Protein AF-A0A2V5NF78-F1 (afdb_monomer_lite)

Foldseek 3Di:
DDDDDDDDDDDDDDDDDPDPDDDDDPVVVVVVVVVVVVVVVVVVVVVVVVVPPDCPPVVVVVVVVVVPLLVLLVVLLVLLVVLLVQCLVQQVQCVVQVVVVHHRDDSVCSVVVSVVLSVLSVVLSVCVVVVNPVSLVSLLVSLVVLLVLLVVQVVVCVVVVHHDRSPVSSVVSNVSSVVSNVSSCVVPPPVPPPPPDD

pLDDT: mean 75.55, std 22.15, range [32.59, 98.12]

Sequence (198 aa):
MPSTSAPRATNAVLIARTGIGPRPSPKHERERAQHDSRALRALRRGGDRNAAHDHSSPRKEFSRRDRRHHSPLLVGIAFQCLHFTEEYVTRFYVRAPEFLGLVAWPSEFFVIFNLVWIALWLLAAVGVKRGMRTAFFPLWFFAIGMVGNALWHPLLSLATGGYFPGLFTSPFAGIIGVMLLSRLWKLTDPALEPNTAR

Radius of gyration: 38.62 Å; chains: 1; bounding box: 88×64×99 Å

Structure (mmCIF, N/CA/C/O backbone):
data_AF-A0A2V5NF78-F1
#
_entry.id   AF-A0A2V5NF78-F1
#
loop_
_atom_site.group_PDB
_atom_site.id
_atom_site.type_symbol
_atom_site.label_atom_id
_atom_site.label_alt_id
_atom_site.label_comp_id
_atom_site.label_asym_id
_atom_site.label_entity_id
_atom_site.label_seq_id
_atom_site.pdbx_PDB_ins_code
_atom_site.Cartn_x
_atom_site.Cartn_y
_atom_site.Cartn_z
_atom_site.occupancy
_atom_site.B_iso_or_equiv
_atom_site.auth_seq_id
_atom_site.auth_comp_id
_atom_site.auth_asym_id
_atom_site.auth_atom_id
_atom_site.pdbx_PDB_model_num
ATOM 1 N N . MET A 1 1 ? -38.955 -37.965 80.095 1.00 33.53 1 MET A N 1
ATOM 2 C CA . MET A 1 1 ? -38.496 -37.173 81.256 1.00 33.53 1 MET A CA 1
ATOM 3 C C . MET A 1 1 ? -38.445 -35.708 80.837 1.00 33.53 1 MET A C 1
ATOM 5 O O . MET A 1 1 ? -38.133 -35.463 79.678 1.00 33.53 1 MET A O 1
ATOM 9 N N . PRO A 1 2 ? -38.880 -34.786 81.702 1.00 41.78 2 PRO A N 1
ATOM 10 C CA . PRO A 1 2 ? -39.603 -33.575 81.323 1.00 41.78 2 PRO A CA 1
ATOM 11 C C . PRO A 1 2 ? -38.772 -32.291 81.477 1.00 41.78 2 PRO A C 1
ATOM 13 O O . PRO A 1 2 ? -37.644 -32.325 81.953 1.00 41.78 2 PRO A O 1
ATOM 16 N N . SER A 1 3 ? -39.460 -31.171 81.227 1.00 35.06 3 SER A N 1
ATOM 17 C CA . SER A 1 3 ? -39.400 -29.945 82.041 1.00 35.06 3 SER A CA 1
ATOM 18 C C . SER A 1 3 ? -38.472 -28.837 81.517 1.00 35.06 3 SER A C 1
ATOM 20 O O . SER A 1 3 ? -37.258 -28.963 81.549 1.00 35.06 3 SER A O 1
ATOM 22 N N . THR A 1 4 ? -39.051 -27.777 80.927 1.00 39.38 4 THR A N 1
ATOM 23 C CA . THR A 1 4 ? -39.313 -26.440 81.546 1.00 39.38 4 THR A CA 1
ATOM 24 C C . THR A 1 4 ? -38.138 -25.477 81.337 1.00 39.38 4 THR A C 1
ATOM 26 O O . THR A 1 4 ? -36.999 -25.890 81.440 1.00 39.38 4 THR A O 1
ATOM 29 N N . SER A 1 5 ? -38.281 -24.183 81.059 1.00 41.19 5 SER A N 1
ATOM 30 C CA . SER A 1 5 ? -39.398 -23.244 81.211 1.00 41.19 5 SER A CA 1
ATOM 31 C C . SER A 1 5 ? -38.997 -21.910 80.568 1.00 41.19 5 SER A C 1
ATOM 33 O O . SER A 1 5 ? -37.840 -21.509 80.650 1.00 41.19 5 SER A O 1
ATOM 35 N N . ALA A 1 6 ? -39.979 -21.202 80.007 1.00 42.56 6 ALA A N 1
ATOM 36 C CA . ALA A 1 6 ? -39.915 -19.768 79.719 1.00 42.56 6 ALA A CA 1
ATOM 37 C C . ALA A 1 6 ? -39.818 -18.922 81.012 1.00 42.56 6 ALA A C 1
ATOM 39 O O . ALA A 1 6 ? -40.046 -19.438 82.109 1.00 42.56 6 ALA A O 1
ATOM 40 N N . PRO A 1 7 ? -39.574 -17.606 80.889 1.00 49.16 7 PRO A N 1
ATOM 41 C CA . PRO A 1 7 ? -40.663 -16.650 81.156 1.00 49.16 7 PRO A CA 1
ATOM 42 C C . PRO A 1 7 ? -40.697 -15.498 80.118 1.00 49.16 7 PRO A C 1
ATOM 44 O O . PRO A 1 7 ? -39.662 -15.106 79.599 1.00 49.16 7 PRO A O 1
ATOM 47 N N . ARG A 1 8 ? -41.847 -15.049 79.589 1.00 35.88 8 ARG A N 1
ATOM 48 C CA . ARG A 1 8 ? -42.995 -14.297 80.160 1.00 35.88 8 ARG A CA 1
ATOM 49 C C . ARG A 1 8 ? -42.755 -12.775 80.276 1.00 35.88 8 ARG A C 1
ATOM 51 O O . ARG A 1 8 ? -41.936 -12.357 81.080 1.00 35.88 8 ARG A O 1
ATOM 58 N N . ALA A 1 9 ? -43.581 -12.012 79.542 1.00 34.94 9 ALA A N 1
ATOM 59 C CA . ALA A 1 9 ? -44.298 -10.767 79.907 1.00 34.94 9 ALA A CA 1
ATOM 60 C C . ALA A 1 9 ? -44.205 -9.679 78.807 1.00 34.94 9 ALA A C 1
ATOM 62 O O . ALA A 1 9 ? -43.118 -9.218 78.491 1.00 34.94 9 ALA A O 1
ATOM 63 N N . THR A 1 10 ? -45.257 -9.421 78.018 1.00 34.12 10 THR A N 1
ATOM 64 C CA . THR A 1 10 ? -46.440 -8.551 78.263 1.00 34.12 10 THR A CA 1
ATOM 65 C C . THR A 1 10 ? -46.133 -7.050 78.173 1.00 34.12 10 THR A C 1
ATOM 67 O O . THR A 1 10 ? -45.400 -6.539 79.006 1.00 34.12 10 THR A O 1
ATOM 70 N N . ASN A 1 11 ? -46.737 -6.368 77.185 1.00 33.81 11 ASN A N 1
ATOM 71 C CA . ASN A 1 11 ? -47.385 -5.036 77.250 1.00 33.81 11 ASN A CA 1
ATOM 72 C C . ASN A 1 11 ? -47.808 -4.651 75.812 1.00 33.81 11 ASN A C 1
ATOM 74 O O . ASN A 1 11 ? -46.968 -4.488 74.939 1.00 33.81 11 ASN A O 1
ATOM 78 N N . ALA A 1 12 ? -49.083 -4.737 75.422 1.00 32.59 12 ALA A N 1
ATOM 79 C CA . ALA A 1 12 ? -50.159 -3.790 75.730 1.00 32.59 12 ALA A CA 1
ATOM 80 C C . ALA A 1 12 ? -49.839 -2.350 75.283 1.00 32.59 12 ALA A C 1
ATOM 82 O O . ALA A 1 12 ? -49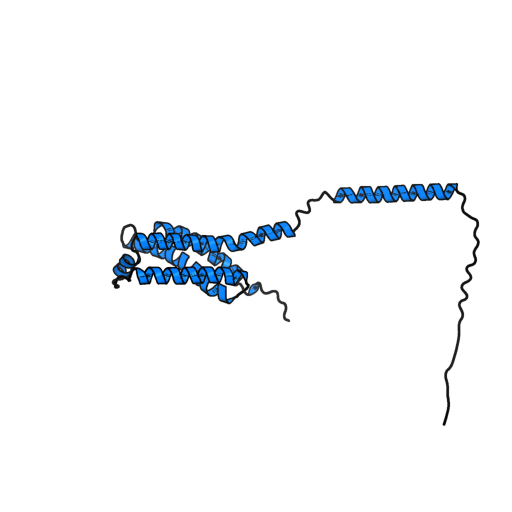.372 -1.550 76.082 1.00 32.59 12 ALA A O 1
ATOM 83 N N . VAL A 1 13 ? -50.166 -2.001 74.030 1.00 39.44 13 VAL A N 1
ATOM 84 C CA . VAL A 1 13 ? -50.565 -0.627 73.679 1.00 39.44 13 VAL A CA 1
ATOM 85 C C . VAL A 1 13 ? -51.810 -0.685 72.799 1.00 39.44 13 VAL A C 1
ATOM 87 O O . VAL A 1 13 ? -51.788 -0.977 71.606 1.00 39.44 13 VAL A O 1
ATOM 90 N N . LEU A 1 14 ? -52.909 -0.428 73.492 1.00 33.78 14 LEU A N 1
ATOM 91 C CA . LEU A 1 14 ? -54.257 -0.137 73.051 1.00 33.78 14 LEU A CA 1
ATOM 92 C C . LEU A 1 14 ? -54.247 1.159 72.215 1.00 33.78 14 LEU A C 1
ATOM 94 O O . LEU A 1 14 ? -54.029 2.236 72.766 1.00 33.78 14 LEU A O 1
ATOM 98 N N . ILE A 1 15 ? -54.477 1.086 70.900 1.00 39.53 15 ILE A N 1
ATOM 99 C CA . ILE A 1 15 ? -54.694 2.289 70.078 1.00 39.53 15 ILE A CA 1
ATOM 100 C C . ILE A 1 15 ? -56.197 2.527 69.949 1.00 39.53 15 ILE A C 1
ATOM 102 O O . ILE A 1 15 ? -56.890 1.934 69.124 1.00 39.53 15 ILE A O 1
ATOM 106 N N . ALA A 1 16 ? -56.677 3.435 70.793 1.00 37.97 16 ALA A N 1
ATOM 107 C CA . ALA A 1 16 ? -57.942 4.126 70.635 1.00 37.97 16 ALA A CA 1
ATOM 108 C C . ALA A 1 16 ? -57.919 4.967 69.348 1.00 37.97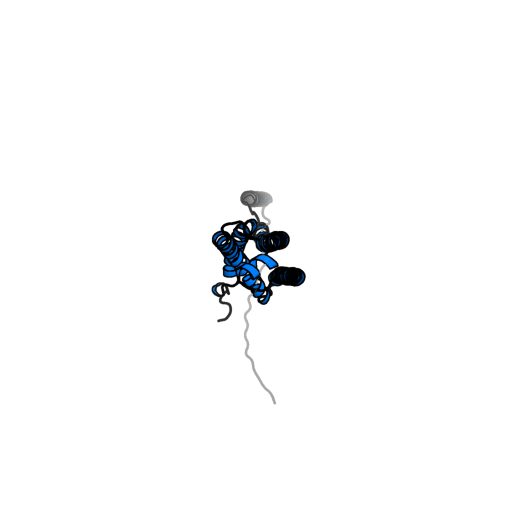 16 ALA A C 1
ATOM 110 O O . ALA A 1 16 ? -57.056 5.831 69.181 1.00 37.97 16 ALA A O 1
ATOM 111 N N . ARG A 1 17 ? -58.874 4.749 68.435 1.00 39.59 17 ARG A N 1
ATOM 112 C CA . ARG A 1 17 ? -59.116 5.682 67.324 1.00 39.59 17 ARG A CA 1
ATOM 113 C C . ARG A 1 17 ? -60.537 5.585 66.765 1.00 39.59 17 ARG A C 1
ATOM 115 O O . ARG A 1 17 ? -60.749 5.292 65.598 1.00 39.59 17 ARG A O 1
ATOM 122 N N . THR A 1 18 ? -61.524 5.906 67.592 1.00 38.97 18 THR A N 1
ATOM 123 C CA . THR A 1 18 ? -62.858 6.320 67.125 1.00 38.97 18 THR A CA 1
ATOM 124 C C . THR A 1 18 ? -63.056 7.790 67.475 1.00 38.97 18 THR A C 1
ATOM 126 O O . THR A 1 18 ? -63.770 8.143 68.407 1.00 38.97 18 THR A O 1
ATOM 129 N N . GLY A 1 19 ? -62.339 8.654 66.754 1.00 38.28 19 GLY A N 1
ATOM 130 C CA . GLY A 1 19 ? -62.513 10.102 66.798 1.00 38.28 19 GLY A CA 1
ATOM 131 C C . GLY A 1 19 ? -63.457 10.539 65.685 1.00 38.28 19 GLY A C 1
ATOM 132 O O . GLY A 1 19 ? -63.013 10.817 64.573 1.00 38.28 19 GLY A O 1
ATOM 133 N N . ILE A 1 20 ? -64.755 10.584 65.983 1.00 45.16 20 ILE A N 1
ATOM 134 C CA . ILE A 1 20 ? -65.745 11.303 65.177 1.00 45.16 20 ILE A CA 1
ATOM 135 C C . ILE A 1 20 ? -65.531 12.792 65.474 1.00 45.16 20 ILE A C 1
ATOM 137 O O . ILE A 1 20 ? -66.041 13.325 66.455 1.00 45.16 20 ILE A O 1
ATOM 141 N N . GLY A 1 21 ? -64.693 13.441 64.667 1.00 51.28 21 GLY A N 1
ATOM 142 C CA . GLY A 1 21 ? -64.556 14.896 64.646 1.00 51.28 21 GLY A CA 1
ATOM 143 C C . GLY A 1 21 ? -65.613 15.532 63.732 1.00 51.28 21 GLY A C 1
ATOM 144 O O . GLY A 1 21 ? -66.038 14.895 62.763 1.00 51.28 21 GLY A O 1
ATOM 145 N N . PRO A 1 22 ? -66.058 16.769 64.009 1.00 53.47 22 PRO A N 1
ATOM 146 C CA . PRO A 1 22 ? -67.067 17.449 63.201 1.00 53.47 22 PRO A CA 1
ATOM 147 C C . PRO A 1 22 ? -66.591 17.637 61.753 1.00 53.47 22 PRO A C 1
ATOM 149 O O . PRO A 1 22 ? -65.447 18.026 61.507 1.00 53.47 22 PRO A O 1
ATOM 152 N N . ARG A 1 23 ? -67.479 17.355 60.786 1.00 53.31 23 ARG A N 1
ATOM 153 C CA . ARG A 1 23 ? -67.211 17.544 59.351 1.00 53.31 23 ARG A CA 1
ATOM 154 C C . ARG A 1 23 ? -66.823 19.007 59.077 1.00 53.31 23 ARG A C 1
ATOM 156 O O . ARG A 1 23 ? -67.574 19.900 59.474 1.00 53.31 23 ARG A O 1
ATOM 163 N N . PRO A 1 24 ? -65.698 19.272 58.391 1.00 54.75 24 PRO A N 1
ATOM 164 C CA . PRO A 1 24 ? -65.322 20.627 58.017 1.00 54.75 24 PRO A CA 1
ATOM 165 C C . PRO A 1 24 ? -66.356 21.235 57.058 1.00 54.75 24 PRO A C 1
ATOM 167 O O . PRO A 1 24 ? -66.910 20.558 56.195 1.00 54.75 24 PRO A O 1
ATOM 170 N N . SER A 1 25 ? -66.628 22.528 57.237 1.00 60.19 25 SER A N 1
ATOM 171 C CA . SER A 1 25 ? -67.595 23.287 56.439 1.00 60.19 25 SER A CA 1
ATOM 172 C C . SER A 1 25 ? -67.228 23.290 54.939 1.00 60.19 25 SER A C 1
ATOM 174 O O . SER A 1 25 ? -66.052 23.496 54.617 1.00 60.19 25 SER A O 1
ATOM 176 N N . PRO A 1 26 ? -68.208 23.173 54.013 1.00 58.78 26 PRO A N 1
ATOM 177 C CA . PRO A 1 26 ? -67.983 23.092 52.560 1.00 58.78 26 PRO A CA 1
ATOM 178 C C . PRO A 1 26 ? -67.169 24.249 51.959 1.00 58.78 26 PRO A C 1
ATOM 180 O O . PRO A 1 26 ? -66.632 24.134 50.857 1.00 58.78 26 PRO A O 1
ATOM 183 N N . LYS A 1 27 ? -67.082 25.389 52.660 1.00 59.28 27 LYS A N 1
ATOM 184 C CA . LYS A 1 27 ? -66.285 26.544 52.223 1.00 59.28 27 LYS A CA 1
ATOM 185 C C . LYS A 1 27 ? -64.777 26.289 52.328 1.00 59.28 27 LYS A C 1
ATOM 187 O O . LYS A 1 27 ? -64.055 26.608 51.389 1.00 59.28 27 LYS A O 1
ATOM 192 N N . HIS A 1 28 ? -64.314 25.636 53.394 1.00 56.31 28 HIS A N 1
ATOM 193 C CA . HIS A 1 28 ? -62.885 25.359 53.586 1.00 56.31 28 HIS A CA 1
ATOM 194 C C . HIS A 1 28 ? -62.355 24.249 52.668 1.00 56.31 28 HIS A C 1
ATOM 196 O O . HIS A 1 28 ? -61.172 24.229 52.332 1.00 56.31 28 HIS A O 1
ATOM 202 N N . GLU A 1 29 ? -63.227 23.350 52.213 1.00 57.72 29 GLU A N 1
ATOM 203 C CA . GLU A 1 29 ? -62.871 22.291 51.265 1.00 57.72 29 GLU A CA 1
ATOM 204 C C . GLU A 1 29 ? -62.674 22.847 49.842 1.00 57.72 29 GLU A C 1
ATOM 206 O O . GLU A 1 29 ? -61.740 22.462 49.137 1.00 57.72 29 GLU A O 1
ATOM 211 N N . ARG A 1 30 ? -63.479 23.849 49.452 1.00 59.72 30 ARG A N 1
ATOM 212 C CA . ARG A 1 30 ? -63.328 24.559 48.169 1.00 59.72 30 ARG A CA 1
ATOM 213 C C . ARG A 1 30 ? -62.054 25.401 48.101 1.00 59.72 30 ARG A C 1
ATOM 215 O O . ARG A 1 30 ? -61.408 25.427 47.055 1.00 59.72 30 ARG A O 1
ATOM 222 N N . GLU A 1 31 ? -61.674 26.054 49.197 1.00 62.06 31 GLU A N 1
ATOM 223 C CA . GLU A 1 31 ? -60.438 26.847 49.264 1.00 62.06 31 GLU A CA 1
ATOM 224 C C . GLU A 1 31 ? -59.185 25.965 49.180 1.00 62.06 31 GLU A C 1
ATOM 226 O O . GLU A 1 31 ? -58.261 26.286 48.430 1.00 62.06 31 GLU A O 1
ATOM 231 N N . ARG A 1 32 ? -59.176 24.804 49.854 1.00 60.31 32 ARG A N 1
ATOM 232 C CA . ARG A 1 32 ? -58.074 23.829 49.748 1.00 60.31 32 ARG A CA 1
ATOM 233 C C . ARG A 1 32 ? -57.953 23.244 48.341 1.00 60.31 32 ARG A C 1
ATOM 235 O O . ARG A 1 32 ? -56.857 23.232 47.785 1.00 60.31 32 ARG A O 1
ATOM 242 N N . ALA A 1 33 ? -59.071 22.872 47.715 1.00 60.66 33 ALA A N 1
ATOM 243 C CA . ALA A 1 33 ? -59.070 22.362 46.342 1.00 60.66 33 ALA A CA 1
ATOM 244 C C . ALA A 1 33 ? -58.561 23.400 45.318 1.00 60.66 33 ALA A C 1
ATOM 246 O O . ALA A 1 33 ? -57.875 23.046 44.353 1.00 60.66 33 ALA A O 1
ATOM 247 N N . GLN A 1 34 ? -58.852 24.692 45.520 1.00 66.62 34 GLN A N 1
ATOM 248 C CA . GLN A 1 34 ? -58.320 25.773 44.678 1.00 66.62 34 GLN A CA 1
ATOM 249 C C . GLN A 1 34 ? -56.823 26.022 44.901 1.00 66.62 34 GLN A C 1
ATOM 251 O O . GLN A 1 34 ? -56.110 26.336 43.943 1.00 66.62 34 GLN A O 1
ATOM 256 N N . HIS A 1 35 ? -56.332 25.870 46.132 1.00 62.75 35 HIS A N 1
ATOM 257 C CA . HIS A 1 35 ? -54.913 26.035 46.442 1.00 62.75 35 HIS A CA 1
ATOM 258 C C . HIS A 1 35 ? -54.067 24.903 45.831 1.00 62.75 35 HIS A C 1
ATOM 260 O O . HIS A 1 35 ? -53.062 25.173 45.166 1.00 62.75 35 HIS A O 1
ATOM 266 N N . ASP A 1 36 ? -54.539 23.657 45.926 1.00 65.31 36 ASP A N 1
ATOM 267 C CA . ASP A 1 36 ? -53.868 22.487 45.342 1.00 65.31 36 ASP A CA 1
ATOM 268 C C . ASP A 1 36 ? -53.858 22.529 43.810 1.00 65.31 36 ASP A C 1
ATOM 270 O O . ASP A 1 36 ? -52.849 22.229 43.170 1.00 65.31 36 ASP A O 1
ATOM 274 N N . SER A 1 37 ? -54.945 22.989 43.186 1.00 64.25 37 SER A N 1
ATOM 275 C CA . SER A 1 37 ? -54.998 23.115 41.724 1.00 64.25 37 SER A CA 1
ATOM 276 C C . SER A 1 37 ? -54.155 24.278 41.180 1.00 64.25 37 SER A C 1
ATOM 278 O O . SER A 1 37 ? -53.695 24.210 40.035 1.00 64.25 37 SER A O 1
ATOM 280 N N . ARG A 1 38 ? -53.863 25.309 41.987 1.00 66.19 38 ARG A N 1
ATOM 281 C CA . ARG A 1 38 ? -52.860 26.338 41.654 1.00 66.19 38 ARG A CA 1
ATOM 282 C C . ARG A 1 38 ? -51.432 25.809 41.800 1.00 66.19 38 ARG A C 1
ATOM 284 O O . ARG A 1 38 ? -50.627 26.041 40.898 1.00 66.19 38 ARG A O 1
ATOM 291 N N . ALA A 1 39 ? -51.140 25.049 42.856 1.00 59.94 39 ALA A N 1
ATOM 292 C CA . ALA A 1 39 ? -49.835 24.415 43.056 1.00 59.94 39 ALA A CA 1
ATOM 293 C C . ALA A 1 39 ? -49.512 23.395 41.945 1.00 59.94 39 ALA A C 1
ATOM 295 O O . ALA A 1 39 ? -48.426 23.428 41.365 1.00 59.94 39 ALA A O 1
ATOM 296 N N . LEU A 1 40 ? -50.488 22.571 41.547 1.00 59.69 40 LEU A N 1
ATOM 297 C CA . LEU A 1 40 ? -50.341 21.622 40.437 1.00 59.69 40 LEU A CA 1
ATOM 298 C C . LEU A 1 40 ? -50.149 22.321 39.081 1.00 59.69 40 LEU A C 1
ATOM 300 O O . LEU A 1 40 ? -49.353 21.864 38.260 1.00 59.69 40 LEU A O 1
ATOM 304 N N . ARG A 1 41 ? -50.812 23.461 38.833 1.00 63.16 41 ARG A N 1
ATOM 305 C CA . ARG A 1 41 ? -50.575 24.262 37.613 1.00 63.16 41 ARG A CA 1
ATOM 306 C C . ARG A 1 41 ? -49.203 24.938 37.607 1.00 63.16 41 ARG A C 1
ATOM 308 O O . ARG A 1 41 ? -48.619 25.071 36.532 1.00 63.16 41 ARG A O 1
ATOM 315 N N . ALA A 1 42 ? -48.685 25.344 38.767 1.00 61.06 42 ALA A N 1
ATOM 316 C CA . ALA A 1 42 ? -47.340 25.904 38.894 1.00 61.06 42 ALA A CA 1
ATOM 317 C C . ALA A 1 42 ? -46.256 24.843 38.634 1.00 61.06 42 ALA A C 1
ATOM 319 O O . ALA A 1 42 ? -45.334 25.102 37.863 1.00 61.06 42 ALA A O 1
ATOM 320 N N . LEU A 1 43 ? -46.425 23.625 39.164 1.00 59.09 43 LEU A N 1
ATOM 321 C CA . LEU A 1 43 ? -45.539 22.486 38.884 1.00 59.09 43 LEU A CA 1
ATOM 322 C C . LEU A 1 43 ? -45.550 22.097 37.398 1.00 59.09 43 LEU A C 1
ATOM 324 O O . LEU A 1 43 ? -44.495 21.871 36.808 1.00 59.09 43 LEU A O 1
ATOM 328 N N . ARG A 1 44 ? -46.722 22.112 36.750 1.00 58.06 44 ARG A N 1
ATOM 329 C CA . ARG A 1 44 ? -46.842 21.793 35.317 1.00 58.06 44 ARG A CA 1
ATOM 330 C C . ARG A 1 44 ? -46.220 22.867 34.412 1.00 58.06 44 ARG A C 1
ATOM 332 O O . ARG A 1 44 ? -45.575 22.532 33.429 1.00 58.06 44 ARG A O 1
ATOM 339 N N . ARG A 1 45 ? -46.336 24.154 34.771 1.00 56.19 45 ARG A N 1
ATOM 340 C CA . ARG A 1 45 ? -45.684 25.267 34.044 1.00 56.19 45 ARG A CA 1
ATOM 341 C C . ARG A 1 45 ? -44.172 25.371 34.285 1.00 56.19 45 ARG A C 1
ATOM 343 O O . ARG A 1 45 ? -43.491 25.983 33.464 1.00 56.19 45 ARG A O 1
ATOM 350 N N . GLY A 1 46 ? -43.665 24.814 35.386 1.00 47.84 46 GLY A N 1
ATOM 351 C CA . GLY A 1 46 ? -42.229 24.688 35.655 1.00 47.84 46 GLY A CA 1
ATOM 352 C C . GLY A 1 46 ? -41.567 23.542 34.883 1.00 47.84 46 GLY A C 1
ATOM 353 O O . GLY A 1 46 ? -40.414 23.674 34.486 1.00 47.84 46 GLY A O 1
ATOM 354 N N . GLY A 1 47 ? -42.304 22.458 34.608 1.00 45.19 47 GLY A N 1
ATOM 355 C CA . GLY A 1 47 ? -41.804 21.298 33.856 1.00 45.19 47 GLY A CA 1
ATOM 356 C C . GLY A 1 47 ? -41.557 21.560 32.365 1.00 45.19 47 GLY A C 1
ATOM 357 O O . GLY A 1 47 ? -40.581 21.062 31.814 1.00 45.19 47 GLY A O 1
ATOM 358 N N . ASP A 1 48 ? -42.376 22.401 31.726 1.00 47.47 48 ASP A N 1
ATOM 359 C CA . ASP A 1 48 ? -42.293 22.627 30.273 1.00 47.47 48 ASP A CA 1
ATOM 360 C C . ASP A 1 48 ? -41.176 23.598 29.845 1.00 47.47 48 ASP A C 1
ATOM 362 O O . ASP A 1 48 ? -40.766 23.591 28.686 1.00 47.47 48 ASP A O 1
ATOM 366 N N . ARG A 1 49 ? -40.624 24.416 30.756 1.00 49.03 49 ARG A N 1
ATOM 367 C CA . ARG A 1 49 ? -39.540 25.363 30.405 1.00 49.03 49 ARG A CA 1
ATOM 368 C C . ARG A 1 49 ? -38.150 24.729 30.360 1.00 49.03 49 ARG A C 1
ATOM 370 O O . ARG A 1 49 ? -37.264 25.294 29.731 1.00 49.03 49 ARG A O 1
ATOM 377 N N . ASN A 1 50 ? -37.977 23.548 30.952 1.00 43.06 50 ASN A N 1
ATOM 378 C CA . ASN A 1 50 ? -36.719 22.797 30.895 1.00 43.06 50 ASN A CA 1
ATOM 379 C C . ASN A 1 50 ? -36.694 21.739 29.777 1.00 43.06 50 ASN A C 1
ATOM 381 O O . ASN A 1 50 ? -35.663 21.111 29.562 1.00 43.06 50 ASN A O 1
ATOM 385 N N . ALA A 1 51 ? -37.787 21.562 29.026 1.00 44.41 51 ALA A N 1
ATOM 386 C CA . ALA A 1 51 ? -37.869 20.594 27.927 1.00 44.41 51 ALA A CA 1
ATOM 387 C C . ALA A 1 51 ? -37.313 21.117 26.584 1.00 44.41 51 ALA A C 1
ATOM 389 O O . ALA A 1 51 ? -37.284 20.379 25.602 1.00 44.41 51 ALA A O 1
ATOM 390 N N . ALA A 1 52 ? -36.856 22.375 26.534 1.00 44.41 52 ALA A N 1
ATOM 391 C CA . ALA A 1 52 ? -36.295 23.009 25.338 1.00 44.41 52 ALA A CA 1
ATOM 392 C C . ALA A 1 52 ? -34.765 23.204 25.395 1.00 44.41 52 ALA A C 1
ATOM 394 O O . ALA A 1 52 ? -34.206 23.891 24.543 1.00 44.41 52 ALA A O 1
ATOM 395 N N . HIS A 1 53 ? -34.074 22.589 26.362 1.00 43.34 53 HIS A N 1
ATOM 396 C CA . HIS A 1 53 ? -32.620 22.443 26.307 1.00 43.34 53 HIS A CA 1
ATOM 397 C C . HIS A 1 53 ? -32.273 21.164 25.542 1.00 43.34 53 HIS A C 1
ATOM 399 O O . HIS A 1 53 ? -32.233 20.072 26.098 1.00 43.34 53 HIS A O 1
ATOM 405 N N . ASP A 1 54 ? -32.116 21.341 24.230 1.00 51.16 54 ASP A N 1
ATOM 406 C CA . ASP A 1 54 ? -31.263 20.589 23.304 1.00 51.16 54 ASP A CA 1
ATOM 407 C C . ASP A 1 54 ? -30.635 19.292 23.853 1.00 51.16 54 ASP A C 1
ATOM 409 O O . ASP A 1 54 ? -29.434 19.185 24.096 1.00 51.16 54 ASP A O 1
ATOM 413 N N . HIS A 1 55 ? -31.459 18.254 24.002 1.00 44.97 55 HIS A N 1
ATOM 414 C CA . HIS A 1 55 ? -30.985 16.879 24.027 1.00 44.97 55 HIS A CA 1
ATOM 415 C C . HIS A 1 55 ? -30.762 16.421 22.585 1.00 44.97 55 HIS A C 1
ATOM 417 O O . HIS A 1 55 ? -31.470 15.556 22.052 1.00 44.97 55 HIS A O 1
ATOM 423 N N . SER A 1 56 ? -29.729 16.965 21.947 1.00 48.03 56 SER A N 1
ATOM 424 C CA . SER A 1 56 ? -28.982 16.238 20.928 1.00 48.03 56 SER A CA 1
ATOM 425 C C . SER A 1 56 ? -28.486 14.940 21.578 1.00 48.03 56 SER A C 1
ATOM 427 O O . SER A 1 56 ? -27.460 14.870 22.240 1.00 48.03 56 SER A O 1
ATOM 429 N N . SER A 1 57 ? -29.324 13.899 21.502 1.00 42.53 57 SER A N 1
ATOM 430 C CA . SER A 1 57 ? -29.145 12.667 22.269 1.00 42.53 57 SER A CA 1
ATOM 431 C C . SER A 1 57 ? -27.716 12.121 22.082 1.00 42.53 57 SER A C 1
ATOM 433 O O . SER A 1 57 ? -27.328 11.909 20.922 1.00 42.53 57 SER A O 1
ATOM 435 N N . PRO A 1 58 ? -26.979 11.786 23.159 1.00 51.28 58 PRO A N 1
ATOM 436 C CA . PRO A 1 58 ? -25.633 11.204 23.079 1.00 51.28 58 PRO A CA 1
ATOM 437 C C . PRO A 1 58 ? -25.577 9.981 22.154 1.00 51.28 58 PRO A C 1
ATOM 439 O O . PRO A 1 58 ? -24.577 9.710 21.502 1.00 51.28 58 PRO A O 1
ATOM 442 N N . ARG A 1 59 ? -26.706 9.277 22.017 1.00 48.97 59 ARG A N 1
ATOM 443 C CA . ARG A 1 59 ? -26.898 8.120 21.136 1.00 48.97 59 ARG A CA 1
ATOM 444 C C . ARG A 1 59 ? -26.768 8.443 19.640 1.00 48.97 59 ARG A C 1
ATOM 446 O O . ARG A 1 59 ? -26.217 7.640 18.889 1.00 48.97 59 ARG A O 1
ATOM 453 N N . LYS A 1 60 ? -27.257 9.605 19.190 1.00 41.81 60 LYS A N 1
ATOM 454 C CA . LYS A 1 60 ? -27.145 10.051 17.785 1.00 41.81 60 LYS A CA 1
ATOM 455 C C . LYS A 1 60 ? -25.743 10.573 17.476 1.00 41.81 60 LYS A C 1
ATOM 457 O O . LYS A 1 60 ? -25.253 10.368 16.366 1.00 41.81 60 LYS A O 1
ATOM 462 N N . GLU A 1 61 ? -25.087 11.194 18.451 1.00 45.06 61 GLU A N 1
ATOM 463 C CA . GLU A 1 61 ? -23.721 11.698 18.311 1.00 45.06 61 GLU A CA 1
ATOM 464 C C . GLU A 1 61 ? -22.678 10.567 18.367 1.00 45.06 61 GLU A C 1
ATOM 466 O O . GLU A 1 61 ? -21.781 10.514 17.523 1.00 45.06 61 GLU A O 1
ATOM 471 N N . PHE A 1 62 ? -22.882 9.572 19.237 1.00 44.62 62 PHE A N 1
ATOM 472 C CA . PHE A 1 62 ? -22.113 8.323 19.274 1.00 44.62 62 PHE A CA 1
ATOM 473 C C . PHE A 1 62 ? -22.261 7.526 17.967 1.00 44.62 62 PHE A C 1
ATOM 475 O O . PHE A 1 62 ? -21.265 7.154 17.353 1.00 44.62 62 PHE A O 1
ATOM 482 N N . SER A 1 63 ? -23.484 7.390 17.432 1.00 45.53 63 SER A N 1
ATOM 483 C CA . SER A 1 63 ? -23.732 6.713 16.143 1.00 45.53 63 SER A CA 1
ATOM 484 C C . SER A 1 63 ? -23.148 7.448 14.918 1.00 45.53 63 SER A C 1
ATOM 486 O O . SER A 1 63 ? -22.860 6.824 13.890 1.00 45.53 63 SER A O 1
ATOM 488 N N . ARG A 1 64 ? -22.948 8.773 15.001 1.00 48.59 64 ARG A N 1
ATOM 489 C CA . ARG A 1 64 ? -22.255 9.579 13.973 1.00 48.59 64 ARG A CA 1
ATOM 490 C C . ARG A 1 64 ? -20.730 9.533 14.107 1.00 48.59 64 ARG A C 1
ATOM 492 O O . ARG A 1 64 ? -20.044 9.674 13.092 1.00 48.59 64 ARG A O 1
ATOM 499 N N . ARG A 1 65 ? -20.198 9.338 15.320 1.00 48.41 65 ARG A N 1
ATOM 500 C CA . ARG A 1 65 ? -18.774 9.051 15.549 1.00 48.41 65 ARG A CA 1
ATOM 501 C C . ARG A 1 65 ? -18.423 7.646 15.072 1.00 48.41 65 ARG A C 1
ATOM 503 O O . ARG A 1 65 ? -17.502 7.527 14.276 1.00 48.41 65 ARG A O 1
ATOM 510 N N . ASP A 1 66 ? -19.185 6.615 15.425 1.00 50.38 66 ASP A N 1
ATOM 511 C CA . ASP A 1 66 ? -18.863 5.218 15.083 1.00 50.38 66 ASP A CA 1
ATOM 512 C C . ASP A 1 66 ? -18.799 4.949 13.571 1.00 50.38 66 ASP A C 1
ATOM 514 O O . ASP A 1 66 ? -17.856 4.333 13.075 1.00 50.38 66 ASP A O 1
ATOM 518 N N . ARG A 1 67 ? -19.715 5.532 12.785 1.00 48.94 67 ARG A N 1
ATOM 519 C CA . ARG A 1 67 ? -19.718 5.392 11.314 1.00 48.94 67 ARG A CA 1
ATOM 520 C C . ARG A 1 67 ? -18.490 5.993 10.607 1.00 48.94 67 ARG A C 1
ATOM 522 O O . ARG A 1 67 ? -18.243 5.663 9.451 1.00 48.94 67 ARG A O 1
ATOM 529 N N . ARG A 1 68 ? -17.705 6.840 11.285 1.00 51.38 68 ARG A N 1
ATOM 530 C CA . ARG A 1 68 ? -16.464 7.459 10.771 1.00 51.38 68 ARG A CA 1
ATOM 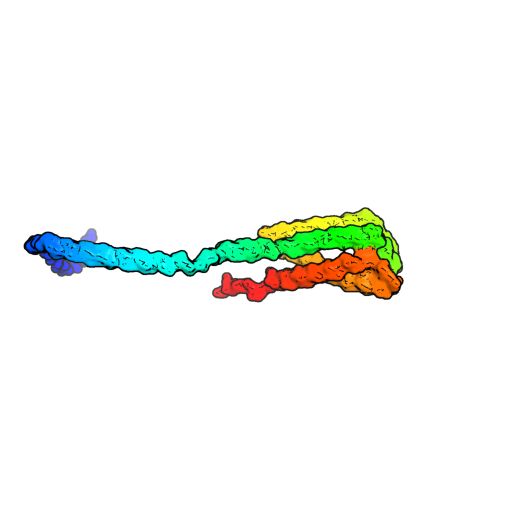531 C C . ARG A 1 68 ? -15.197 6.616 10.979 1.00 51.38 68 ARG A C 1
ATOM 533 O O . ARG A 1 68 ? -14.117 7.025 10.540 1.00 51.38 68 ARG A O 1
ATOM 540 N N . HIS A 1 69 ? -15.288 5.458 11.633 1.00 51.09 69 HIS A N 1
ATOM 541 C CA . HIS A 1 69 ? -14.097 4.682 12.000 1.00 51.09 69 HIS A CA 1
ATOM 542 C C . HIS A 1 69 ? -13.629 3.709 10.906 1.00 51.09 69 HIS A C 1
ATOM 544 O O . HIS A 1 69 ? -12.440 3.411 10.847 1.00 51.09 69 HIS A O 1
ATOM 550 N N . HIS A 1 70 ? -14.503 3.291 9.982 1.00 57.75 70 HIS A N 1
ATOM 551 C CA . HIS A 1 70 ? -14.171 2.293 8.947 1.00 57.75 70 HIS A CA 1
ATOM 552 C C . HIS A 1 70 ? -13.940 2.861 7.542 1.00 57.75 70 HIS A C 1
ATOM 554 O O . HIS A 1 70 ? -13.472 2.137 6.665 1.00 57.75 70 HIS A O 1
ATOM 560 N N . SER A 1 71 ? -14.237 4.146 7.319 1.00 68.75 71 SER A N 1
ATOM 561 C CA . SER A 1 71 ? -14.025 4.779 6.016 1.00 68.75 71 SER A CA 1
ATOM 562 C C . SER A 1 71 ? -12.561 4.815 5.559 1.00 68.75 71 SER A C 1
ATOM 564 O O . SER A 1 71 ? -12.342 4.528 4.387 1.00 68.75 71 SER A O 1
ATOM 566 N N . PRO A 1 72 ? -11.539 5.087 6.401 1.00 81.12 72 PRO A N 1
ATOM 567 C CA . PRO A 1 72 ? -10.181 5.234 5.878 1.00 81.12 72 PRO A CA 1
ATOM 568 C C . PRO A 1 72 ? -9.566 3.903 5.451 1.00 81.12 72 PRO A C 1
ATOM 570 O O . PRO A 1 72 ? -8.717 3.897 4.573 1.00 81.12 72 PRO A O 1
ATOM 573 N N . LEU A 1 73 ? -9.998 2.777 6.031 1.00 88.31 73 LEU A N 1
ATOM 574 C CA . LEU A 1 73 ? -9.486 1.464 5.648 1.00 88.31 73 LEU A CA 1
ATOM 575 C C . LEU A 1 73 ? -9.987 1.060 4.261 1.00 88.31 73 LEU A C 1
ATOM 577 O O . LEU A 1 73 ? -9.201 0.645 3.421 1.00 88.31 73 LEU A O 1
ATOM 581 N N . LEU A 1 74 ? -11.286 1.231 4.005 1.00 90.81 74 LEU A N 1
ATOM 582 C CA . LEU A 1 74 ? -11.855 0.950 2.687 1.00 90.81 74 LEU A CA 1
ATOM 583 C C . LEU A 1 74 ? -11.334 1.927 1.629 1.00 90.81 74 LEU A C 1
ATOM 585 O O . LEU A 1 74 ? -11.041 1.505 0.517 1.00 90.81 74 LEU A 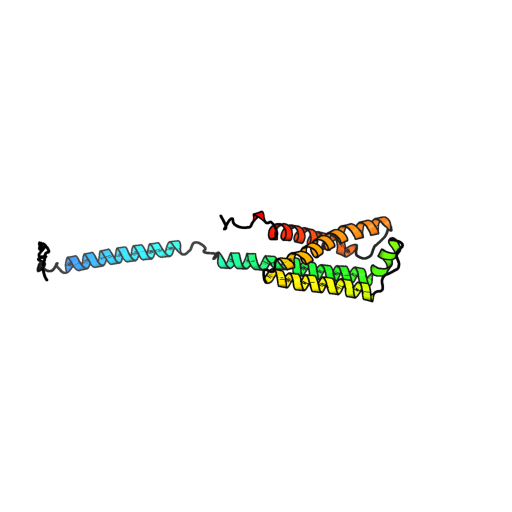O 1
ATOM 589 N N . VAL A 1 75 ? -11.169 3.207 1.986 1.00 91.94 75 VAL A N 1
ATOM 590 C CA . VAL A 1 75 ? -10.520 4.200 1.116 1.00 91.94 75 VAL A CA 1
ATOM 591 C C . VAL A 1 75 ? -9.077 3.797 0.823 1.00 91.94 75 VAL A C 1
ATOM 593 O O . VAL A 1 75 ? -8.672 3.843 -0.331 1.00 91.94 75 VAL A O 1
ATOM 596 N N . GLY A 1 76 ? -8.325 3.343 1.828 1.00 93.50 76 GLY A N 1
ATOM 597 C CA . GLY A 1 76 ? -6.974 2.825 1.638 1.00 93.50 76 GLY A CA 1
ATOM 598 C C . GLY A 1 76 ? -6.945 1.644 0.680 1.00 93.50 76 GLY A C 1
ATOM 599 O O . GLY A 1 76 ? -6.189 1.679 -0.281 1.00 93.50 76 GLY A O 1
ATOM 600 N N . ILE A 1 77 ? -7.792 0.633 0.887 1.00 94.69 77 ILE A N 1
ATOM 601 C CA . ILE A 1 77 ? -7.849 -0.544 0.005 1.00 94.69 77 ILE A CA 1
ATOM 602 C C . ILE A 1 77 ? -8.223 -0.136 -1.427 1.00 94.69 77 ILE A C 1
ATOM 604 O O . ILE A 1 77 ? -7.593 -0.593 -2.375 1.00 94.69 77 ILE A O 1
ATOM 608 N N . ALA A 1 78 ? -9.197 0.762 -1.603 1.00 94.62 78 ALA A N 1
ATOM 609 C CA . ALA A 1 78 ? -9.543 1.284 -2.924 1.00 94.62 78 ALA A CA 1
ATOM 610 C C . ALA A 1 78 ? -8.350 1.995 -3.581 1.00 94.62 78 ALA A C 1
ATOM 612 O O . ALA A 1 78 ? -8.078 1.798 -4.764 1.00 94.62 78 ALA A O 1
ATOM 613 N N . PHE A 1 79 ? -7.606 2.780 -2.803 1.00 94.94 79 PHE A N 1
ATOM 614 C CA . PHE A 1 79 ? -6.416 3.463 -3.285 1.00 94.94 79 PHE A CA 1
ATOM 615 C C . PHE A 1 79 ? -5.283 2.488 -3.626 1.00 94.94 79 PHE A C 1
ATOM 617 O O . PHE A 1 79 ? -4.583 2.676 -4.614 1.00 94.94 79 PHE A O 1
ATOM 624 N N . GLN A 1 80 ? -5.146 1.402 -2.870 1.00 95.88 80 GLN A N 1
ATOM 625 C CA . GLN A 1 80 ? -4.209 0.329 -3.174 1.00 95.88 80 GLN A CA 1
ATOM 626 C C . GLN A 1 80 ? -4.547 -0.363 -4.497 1.00 95.88 80 GLN A C 1
ATOM 628 O O . GLN A 1 80 ? -3.639 -0.676 -5.257 1.00 95.88 80 GLN A O 1
ATOM 633 N N . CYS A 1 81 ? -5.832 -0.550 -4.816 1.00 96.69 81 CYS A N 1
ATOM 634 C CA . CYS A 1 81 ? -6.239 -1.045 -6.131 1.00 96.69 81 CYS A CA 1
ATOM 635 C C . CYS A 1 81 ? -5.835 -0.076 -7.254 1.00 96.69 81 CYS A C 1
ATOM 637 O O . CYS A 1 81 ? -5.361 -0.524 -8.296 1.00 96.69 81 CYS A O 1
ATOM 639 N N . LEU A 1 82 ? -5.993 1.239 -7.051 1.00 96.31 82 LEU A N 1
ATOM 640 C CA . LEU A 1 82 ? -5.552 2.251 -8.021 1.00 96.31 82 LEU A CA 1
ATOM 641 C C . LEU A 1 82 ? -4.031 2.236 -8.201 1.00 96.31 82 LEU A C 1
ATOM 643 O O . LEU A 1 82 ? -3.549 2.254 -9.330 1.00 96.31 82 LEU A O 1
ATOM 647 N N . HIS A 1 83 ? -3.292 2.150 -7.099 1.00 96.81 83 HIS A N 1
ATOM 648 C CA . HIS A 1 83 ? -1.838 2.077 -7.101 1.00 96.81 83 HIS A CA 1
ATOM 649 C C . HIS A 1 83 ? -1.329 0.829 -7.832 1.00 96.81 83 HIS A C 1
ATOM 651 O O . HIS A 1 83 ? -0.560 0.941 -8.783 1.00 96.81 83 HIS A O 1
ATOM 657 N N . PHE A 1 84 ? -1.868 -0.342 -7.486 1.00 96.88 84 PHE A N 1
ATOM 658 C CA . PHE A 1 84 ? -1.608 -1.597 -8.192 1.00 96.88 84 PHE A CA 1
ATOM 659 C C . PHE A 1 84 ? -1.949 -1.507 -9.689 1.00 96.88 84 PHE A C 1
ATOM 661 O O . PHE A 1 84 ? -1.214 -2.028 -10.527 1.00 96.88 84 PHE A O 1
ATOM 668 N N . THR A 1 85 ? -3.044 -0.828 -10.048 1.00 96.75 85 THR A N 1
ATOM 669 C CA . THR A 1 85 ? -3.432 -0.635 -11.454 1.00 96.75 85 THR A CA 1
ATOM 670 C C . THR A 1 85 ? -2.389 0.185 -12.207 1.00 96.75 85 THR A C 1
ATOM 672 O O . THR A 1 85 ? -1.988 -0.202 -13.305 1.00 96.75 85 THR A O 1
ATOM 675 N N . GLU A 1 86 ? -1.919 1.292 -11.626 1.00 96.62 86 GLU A N 1
ATOM 676 C CA . GLU A 1 86 ? -0.839 2.091 -12.212 1.00 96.62 86 GLU A CA 1
ATOM 677 C C . GLU A 1 86 ? 0.416 1.237 -12.407 1.00 96.62 86 GLU A C 1
ATOM 679 O O . GLU A 1 86 ? 0.942 1.174 -13.518 1.00 96.62 86 GLU A O 1
ATOM 684 N N . GLU A 1 87 ? 0.866 0.538 -11.364 1.00 96.19 87 GLU A N 1
ATOM 685 C CA . GLU A 1 87 ? 2.044 -0.334 -11.408 1.00 96.19 87 GLU A CA 1
ATOM 686 C C . GLU A 1 87 ? 1.925 -1.428 -12.474 1.00 96.19 87 GLU A C 1
ATOM 688 O O . GLU A 1 87 ? 2.886 -1.702 -13.197 1.00 96.19 87 GLU A O 1
ATOM 693 N N . TYR A 1 88 ? 0.746 -2.035 -12.616 1.00 97.00 88 TYR A N 1
ATOM 694 C CA . TYR A 1 88 ? 0.496 -3.063 -13.619 1.00 97.00 88 TYR A CA 1
ATOM 695 C C . TYR A 1 88 ? 0.575 -2.496 -15.041 1.00 97.00 88 TYR A C 1
ATOM 697 O O . TYR A 1 88 ? 1.332 -3.010 -15.870 1.00 97.00 88 TYR A O 1
ATOM 705 N N . VAL A 1 89 ? -0.149 -1.405 -15.315 1.00 96.75 89 VAL A N 1
ATOM 706 C CA . VAL A 1 89 ? -0.196 -0.763 -16.642 1.00 96.75 89 VAL A CA 1
ATOM 707 C C . VAL A 1 89 ? 1.177 -0.223 -17.047 1.00 96.75 89 VAL A C 1
ATOM 709 O O . VAL A 1 89 ? 1.566 -0.300 -18.211 1.00 96.75 89 VAL A O 1
ATOM 712 N N . THR A 1 90 ? 1.946 0.279 -16.085 1.00 95.12 90 THR A N 1
ATOM 713 C CA . THR A 1 90 ? 3.284 0.843 -16.321 1.00 95.12 90 THR A CA 1
ATOM 714 C C . THR A 1 90 ? 4.414 -0.186 -16.191 1.00 95.12 90 THR A C 1
ATOM 716 O O . THR A 1 90 ? 5.584 0.153 -16.381 1.00 95.12 90 THR A O 1
ATOM 719 N N . ARG A 1 91 ? 4.068 -1.465 -15.977 1.00 95.62 91 ARG A N 1
ATOM 720 C CA . ARG A 1 91 ? 4.977 -2.622 -15.943 1.00 95.62 91 ARG A CA 1
ATOM 721 C C . ARG A 1 91 ? 6.031 -2.559 -14.831 1.00 95.62 91 ARG A C 1
ATOM 723 O O . ARG A 1 91 ? 7.188 -2.919 -15.052 1.00 95.62 91 ARG A O 1
ATOM 730 N N . PHE A 1 92 ? 5.633 -2.157 -13.623 1.00 95.31 92 PHE A N 1
ATOM 731 C CA . PHE A 1 92 ? 6.480 -2.189 -12.421 1.00 95.31 92 PHE A CA 1
ATOM 732 C C . PHE A 1 92 ? 7.152 -3.556 -12.223 1.00 95.31 92 PHE A C 1
ATOM 734 O O . PHE A 1 92 ? 8.348 -3.620 -11.961 1.00 95.31 92 PHE A O 1
ATOM 741 N N . TYR A 1 93 ? 6.411 -4.646 -12.444 1.00 94.62 93 TYR A N 1
ATOM 742 C CA . TYR A 1 93 ? 6.890 -6.030 -12.316 1.00 94.62 93 TYR A CA 1
ATOM 743 C C . TYR A 1 93 ? 8.048 -6.405 -13.258 1.00 94.62 93 TYR A C 1
ATOM 745 O O . TYR A 1 93 ? 8.688 -7.434 -13.065 1.00 94.62 93 TYR A O 1
ATOM 753 N N . VAL A 1 94 ? 8.325 -5.574 -14.263 1.00 95.25 94 VAL A N 1
ATOM 754 C CA . VAL A 1 94 ? 9.500 -5.679 -15.134 1.00 95.25 94 VAL A CA 1
ATOM 755 C C . VAL A 1 94 ? 10.557 -4.668 -14.698 1.00 95.25 94 VAL A C 1
ATOM 757 O O . VAL A 1 94 ? 11.673 -5.044 -14.351 1.00 95.25 94 VAL A O 1
ATOM 760 N N . ARG A 1 95 ? 10.177 -3.386 -14.631 1.00 92.94 95 ARG A N 1
ATOM 761 C CA . ARG A 1 95 ? 11.121 -2.277 -14.433 1.00 92.94 95 ARG A CA 1
ATOM 762 C C . ARG A 1 95 ? 11.784 -2.268 -13.057 1.00 92.94 95 ARG A C 1
ATOM 764 O O . ARG A 1 95 ? 12.939 -1.873 -12.956 1.00 92.94 95 ARG A O 1
ATOM 771 N N . ALA A 1 96 ? 11.073 -2.660 -11.999 1.00 92.19 96 ALA A N 1
ATOM 772 C CA . ALA A 1 96 ? 11.628 -2.662 -10.646 1.00 92.19 96 ALA A CA 1
ATOM 773 C C . ALA A 1 96 ? 12.647 -3.789 -10.429 1.00 92.19 96 ALA A C 1
ATOM 775 O O . ALA A 1 96 ? 13.748 -3.481 -9.974 1.00 92.19 96 ALA A O 1
ATOM 776 N N . PRO A 1 97 ? 12.366 -5.055 -10.797 1.00 92.31 97 PRO A N 1
ATOM 777 C CA . PRO A 1 97 ? 13.391 -6.094 -10.766 1.00 92.31 97 PRO A CA 1
ATOM 778 C C . PRO A 1 97 ? 14.602 -5.756 -11.637 1.00 92.31 97 PRO A C 1
ATOM 780 O O . PRO A 1 97 ? 15.724 -5.841 -11.149 1.00 92.31 97 PRO A O 1
ATOM 783 N N . GLU A 1 98 ? 14.394 -5.290 -12.872 1.00 93.31 98 GLU A N 1
ATOM 784 C CA . GLU A 1 98 ? 15.491 -4.924 -13.780 1.00 93.31 98 GLU A CA 1
ATOM 785 C C . GLU A 1 98 ? 16.374 -3.809 -13.208 1.00 93.31 98 GLU A C 1
ATOM 787 O O . GLU A 1 98 ? 17.599 -3.902 -13.273 1.00 93.31 98 GLU A O 1
ATOM 792 N N . PHE A 1 99 ? 15.773 -2.792 -12.579 1.00 90.50 99 PHE A N 1
ATOM 793 C CA . PHE A 1 99 ? 16.513 -1.727 -11.897 1.00 90.50 99 PHE A CA 1
ATOM 794 C C . PHE A 1 99 ? 17.411 -2.262 -10.769 1.00 90.50 99 PHE A C 1
ATOM 796 O O . PHE A 1 99 ? 18.497 -1.739 -10.538 1.00 90.50 99 PHE A O 1
ATOM 803 N N . LEU A 1 100 ? 16.982 -3.324 -10.082 1.00 91.38 100 LEU A N 1
ATOM 804 C CA . LEU A 1 100 ? 17.750 -3.989 -9.027 1.00 91.38 100 LEU A CA 1
ATOM 805 C C . LEU A 1 100 ? 18.736 -5.045 -9.564 1.00 91.38 100 LEU A C 1
ATOM 807 O O . LEU A 1 100 ? 19.387 -5.721 -8.768 1.00 91.38 100 LEU A O 1
ATOM 811 N N . GLY A 1 101 ? 18.843 -5.220 -10.885 1.00 92.62 101 GLY A N 1
ATOM 812 C CA . GLY A 1 101 ? 19.651 -6.279 -11.500 1.00 92.62 101 GLY A CA 1
ATOM 813 C C . GLY A 1 101 ? 19.057 -7.684 -11.334 1.00 92.62 101 GLY A C 1
ATOM 814 O O . GLY A 1 101 ? 19.777 -8.677 -11.423 1.00 92.62 101 GLY A O 1
ATOM 815 N N . LEU A 1 102 ? 17.754 -7.776 -11.062 1.00 93.88 102 LEU A N 1
ATOM 816 C CA . LEU A 1 102 ? 17.007 -9.018 -10.887 1.00 93.88 102 LEU A CA 1
ATOM 817 C C . LEU A 1 102 ? 16.225 -9.382 -12.155 1.00 93.88 102 LEU A C 1
ATOM 819 O O . LEU A 1 102 ? 15.973 -8.557 -13.031 1.00 93.88 102 LEU A O 1
ATOM 823 N N . VAL A 1 103 ? 15.794 -10.642 -12.228 1.00 94.62 103 VAL A N 1
ATOM 824 C CA . VAL A 1 103 ? 14.934 -11.130 -13.313 1.00 94.62 103 VAL A CA 1
ATOM 825 C C . VAL A 1 103 ? 13.524 -10.559 -13.156 1.00 94.62 103 VAL A C 1
ATOM 827 O O . VAL A 1 103 ? 12.961 -10.582 -12.059 1.00 94.62 103 VAL A O 1
ATOM 830 N N . ALA A 1 104 ? 12.949 -10.081 -14.264 1.00 95.06 104 ALA A N 1
ATOM 831 C CA . ALA A 1 104 ? 11.569 -9.614 -14.325 1.00 95.06 104 ALA A CA 1
ATOM 832 C C . ALA A 1 104 ? 10.595 -10.668 -13.781 1.00 95.06 104 ALA A C 1
ATOM 834 O O . ALA A 1 104 ? 10.712 -11.864 -14.061 1.00 95.06 104 ALA A O 1
ATOM 835 N N . TRP A 1 105 ? 9.606 -10.220 -13.015 1.00 95.56 105 TRP A N 1
ATOM 836 C CA . TRP A 1 105 ? 8.594 -11.121 -12.487 1.00 95.56 105 TRP A CA 1
ATOM 837 C C . TRP A 1 105 ? 7.555 -11.457 -13.561 1.00 95.56 105 TRP A C 1
ATOM 839 O O . TRP A 1 105 ? 7.180 -10.581 -14.345 1.00 95.56 105 TRP A O 1
ATOM 849 N N . PRO A 1 106 ? 7.020 -12.690 -13.588 1.00 96.44 106 PRO A N 1
ATOM 850 C CA . PRO A 1 106 ? 5.841 -12.995 -14.386 1.00 96.44 106 PRO A CA 1
ATOM 851 C C . PRO A 1 106 ? 4.672 -12.092 -13.981 1.00 96.44 106 PRO A C 1
ATOM 853 O O . PRO A 1 106 ? 4.455 -11.825 -12.794 1.00 96.44 106 PRO A O 1
ATOM 856 N N . SER A 1 107 ? 3.893 -11.637 -14.961 1.00 96.38 107 SER A N 1
ATOM 857 C CA . SER A 1 107 ? 2.760 -10.741 -14.703 1.00 96.38 107 SER A CA 1
ATOM 858 C C . SER A 1 107 ? 1.707 -11.401 -13.802 1.00 96.38 107 SER A C 1
ATOM 860 O O . SER A 1 107 ? 1.142 -10.761 -12.919 1.00 96.38 107 SER A O 1
ATOM 862 N N . GLU A 1 108 ? 1.521 -12.708 -13.962 1.00 97.31 108 GLU A N 1
ATOM 863 C CA . GLU A 1 108 ? 0.625 -13.565 -13.198 1.00 97.31 108 GLU A CA 1
ATOM 864 C C . GLU A 1 108 ? 1.038 -13.596 -11.731 1.00 97.31 108 GLU A C 1
ATOM 866 O O . GLU A 1 108 ? 0.195 -13.432 -10.852 1.00 97.31 108 GLU A O 1
ATOM 871 N N . PHE A 1 109 ? 2.340 -13.737 -11.462 1.00 96.38 109 PHE A N 1
ATOM 872 C CA . PHE A 1 109 ? 2.865 -13.699 -10.101 1.00 96.38 109 PHE A CA 1
ATOM 873 C C . PHE A 1 109 ? 2.569 -12.348 -9.444 1.00 96.38 109 PHE A C 1
ATOM 875 O O . PHE A 1 109 ? 2.026 -12.313 -8.341 1.00 96.38 109 PHE A O 1
ATOM 882 N N . PHE A 1 110 ? 2.856 -11.243 -10.137 1.00 96.69 110 PHE A N 1
ATOM 883 C CA . PHE A 1 110 ? 2.611 -9.897 -9.617 1.00 96.69 110 PHE A CA 1
ATOM 884 C C . PHE A 1 110 ? 1.125 -9.646 -9.313 1.00 96.69 110 PHE A C 1
ATOM 886 O O . PHE A 1 110 ? 0.788 -9.104 -8.257 1.00 96.69 110 PHE A O 1
ATOM 893 N N . VAL A 1 111 ? 0.229 -10.073 -10.208 1.00 97.81 111 VAL A N 1
ATOM 894 C CA . VAL A 1 111 ? -1.225 -9.934 -10.035 1.00 97.81 111 VAL A CA 1
ATOM 895 C C . VAL A 1 111 ? -1.724 -10.801 -8.880 1.00 97.81 111 VAL A C 1
ATOM 897 O O . VAL A 1 111 ? -2.406 -10.289 -7.993 1.00 97.81 111 VAL A O 1
ATOM 900 N N . ILE A 1 112 ? -1.371 -12.091 -8.850 1.00 98.12 112 ILE A N 1
ATOM 901 C CA . ILE A 1 112 ? -1.799 -13.019 -7.792 1.00 98.12 112 ILE A CA 1
ATOM 902 C C . ILE A 1 112 ? -1.313 -12.521 -6.431 1.00 98.12 112 ILE A C 1
ATOM 904 O O . ILE A 1 112 ? -2.102 -12.463 -5.489 1.00 98.12 112 ILE A O 1
ATOM 908 N N . PHE A 1 113 ? -0.048 -12.108 -6.336 1.00 96.38 113 PHE A N 1
ATOM 909 C CA . PHE A 1 113 ? 0.529 -11.580 -5.104 1.00 96.38 113 PHE A CA 1
ATOM 910 C C . PHE A 1 113 ? -0.270 -10.382 -4.572 1.00 96.38 113 PHE A C 1
ATOM 912 O O . PHE A 1 113 ? -0.681 -10.381 -3.410 1.00 96.38 113 PHE A O 1
ATOM 919 N N . ASN A 1 114 ? -0.558 -9.393 -5.424 1.00 96.75 114 ASN A N 1
ATOM 920 C CA . ASN A 1 114 ? -1.325 -8.211 -5.026 1.00 96.75 114 ASN A CA 1
ATOM 921 C C . ASN A 1 114 ? -2.775 -8.545 -4.652 1.00 96.75 114 ASN A C 1
ATOM 923 O O . ASN A 1 114 ? -3.275 -8.062 -3.636 1.00 96.75 114 ASN A O 1
ATOM 927 N N . LEU A 1 115 ? -3.452 -9.396 -5.427 1.00 97.56 115 LEU A N 1
ATOM 928 C CA . LEU A 1 115 ? -4.838 -9.777 -5.146 1.00 97.56 115 LEU A CA 1
ATOM 929 C C . LEU A 1 115 ? -4.973 -10.577 -3.846 1.00 97.56 115 LEU A C 1
ATOM 931 O O . LEU A 1 115 ? -5.931 -10.358 -3.103 1.00 97.56 115 LEU A O 1
ATOM 935 N N . VAL A 1 116 ? -4.012 -11.452 -3.533 1.00 98.00 116 VAL A N 1
ATOM 936 C CA . VAL A 1 116 ? -3.971 -12.173 -2.251 1.00 98.00 116 VAL A CA 1
ATOM 937 C C . VAL A 1 116 ? -3.870 -11.186 -1.090 1.00 98.00 116 VAL A C 1
ATOM 939 O O . VAL A 1 116 ? -4.649 -11.282 -0.142 1.00 98.00 116 VAL A O 1
ATOM 942 N N . TRP A 1 117 ? -2.978 -10.197 -1.171 1.00 97.12 117 TRP A N 1
ATOM 943 C CA . TRP A 1 117 ? -2.858 -9.176 -0.128 1.00 97.12 117 TRP A CA 1
ATOM 944 C C . TRP A 1 117 ? -4.109 -8.306 0.004 1.00 97.12 117 TRP A C 1
ATOM 946 O O . TRP A 1 117 ? -4.591 -8.105 1.119 1.00 97.12 117 TRP A O 1
ATOM 956 N N . ILE A 1 118 ? -4.698 -7.868 -1.111 1.00 96.75 118 ILE A N 1
ATOM 957 C CA . ILE A 1 118 ? -5.966 -7.123 -1.108 1.00 96.75 118 ILE A CA 1
ATOM 958 C C . ILE A 1 118 ? -7.076 -7.941 -0.438 1.00 96.75 118 ILE A C 1
ATOM 960 O O . ILE A 1 118 ? -7.804 -7.415 0.408 1.00 96.75 118 ILE A O 1
ATOM 964 N N . ALA A 1 119 ? -7.179 -9.236 -0.747 1.00 97.25 119 ALA A N 1
ATOM 965 C CA . ALA A 1 119 ? -8.137 -10.128 -0.102 1.00 97.25 119 ALA A CA 1
ATOM 966 C C . ALA A 1 119 ? -7.875 -10.251 1.409 1.00 97.25 119 ALA A C 1
ATOM 968 O O . ALA A 1 119 ? -8.813 -10.140 2.201 1.00 97.25 119 ALA A O 1
ATOM 969 N N . LEU A 1 120 ? -6.614 -10.406 1.829 1.00 96.81 120 LEU A N 1
ATOM 970 C CA . LEU A 1 120 ? -6.241 -10.446 3.247 1.00 96.81 120 LEU A CA 1
ATOM 971 C C . LEU A 1 120 ? -6.605 -9.146 3.976 1.00 96.81 120 LEU A C 1
ATOM 973 O O . LEU A 1 120 ? -7.139 -9.205 5.084 1.00 96.81 120 LEU A O 1
ATOM 977 N N . TRP A 1 121 ? -6.390 -7.979 3.368 1.00 95.75 121 TRP A N 1
ATOM 978 C CA . TRP A 1 121 ? -6.755 -6.688 3.963 1.00 95.75 121 TRP A CA 1
ATOM 979 C C . TRP A 1 121 ? -8.268 -6.477 4.038 1.00 95.75 121 TRP A C 1
ATOM 981 O O . TRP A 1 121 ? -8.763 -5.932 5.027 1.00 95.75 121 TRP A O 1
ATOM 991 N N . LEU A 1 122 ? -9.029 -6.968 3.056 1.00 95.19 122 LEU A N 1
ATOM 992 C CA . LEU A 1 122 ? -10.493 -6.989 3.120 1.00 95.19 122 LEU A CA 1
ATOM 993 C C . LEU A 1 122 ? -10.997 -7.902 4.245 1.00 95.19 122 LEU A C 1
ATOM 995 O O . LEU A 1 122 ? -11.855 -7.495 5.032 1.00 95.19 122 LEU A O 1
ATOM 999 N N . LEU A 1 123 ? -10.441 -9.109 4.371 1.00 95.38 123 LEU A N 1
ATOM 1000 C CA . LEU A 1 123 ? -10.766 -10.025 5.468 1.00 95.38 123 LEU A CA 1
ATOM 1001 C C . LEU A 1 123 ? -10.400 -9.418 6.824 1.00 95.38 123 LEU A C 1
ATOM 1003 O O . LEU A 1 123 ? -11.185 -9.503 7.767 1.00 95.38 123 LEU A O 1
ATOM 1007 N N . ALA A 1 124 ? -9.262 -8.735 6.912 1.00 93.44 124 ALA A N 1
ATOM 1008 C CA . ALA A 1 124 ? -8.846 -8.017 8.106 1.00 93.44 124 ALA A CA 1
ATOM 1009 C C . ALA A 1 124 ? -9.805 -6.874 8.466 1.00 93.44 124 ALA A C 1
ATOM 1011 O O . ALA A 1 124 ? -10.172 -6.717 9.630 1.00 93.44 124 ALA A O 1
ATOM 1012 N N . ALA A 1 125 ? -10.291 -6.125 7.473 1.00 90.81 125 ALA A N 1
ATOM 1013 C CA . ALA A 1 125 ? -11.309 -5.099 7.679 1.00 90.81 125 ALA A CA 1
ATOM 1014 C C . ALA A 1 125 ? -12.592 -5.679 8.297 1.00 90.81 125 ALA A C 1
ATOM 1016 O O . ALA A 1 125 ? -13.202 -5.058 9.171 1.00 90.81 125 ALA A O 1
ATOM 1017 N N . VAL A 1 126 ? -12.996 -6.880 7.874 1.00 91.81 126 VAL A N 1
ATOM 1018 C CA . VAL A 1 126 ? -14.123 -7.614 8.472 1.00 91.81 126 VAL A CA 1
ATOM 1019 C C . VAL A 1 126 ? -13.766 -8.139 9.867 1.00 91.81 126 VAL A C 1
ATOM 1021 O O . VAL A 1 126 ? -14.581 -8.033 10.781 1.00 91.81 126 VAL A O 1
ATOM 1024 N N . GLY A 1 127 ? -12.553 -8.657 10.059 1.00 91.00 127 GLY A N 1
ATOM 1025 C CA . GLY A 1 127 ? -12.066 -9.169 11.340 1.00 91.00 127 GLY A CA 1
ATOM 1026 C C . GLY A 1 127 ? -12.043 -8.101 12.435 1.00 91.00 127 GLY A C 1
ATOM 1027 O O . GLY A 1 127 ? -12.535 -8.349 13.534 1.00 91.00 127 GLY A O 1
ATOM 1028 N N . VAL A 1 128 ? -11.592 -6.882 12.122 1.00 89.00 128 VAL A N 1
ATOM 1029 C CA . VAL A 1 128 ? -11.628 -5.748 13.063 1.00 89.00 128 VAL A CA 1
ATOM 1030 C C . VAL A 1 128 ? -13.064 -5.392 13.450 1.00 89.00 128 VAL A C 1
ATOM 1032 O O . VAL A 1 128 ? -13.334 -5.165 14.626 1.00 89.00 128 VAL A O 1
ATOM 1035 N N . LYS A 1 129 ? -14.017 -5.424 12.507 1.00 86.88 129 LYS A N 1
ATOM 1036 C CA . LYS A 1 129 ? -15.447 -5.221 12.823 1.00 86.88 129 LYS A CA 1
ATOM 1037 C C . LYS A 1 129 ? -16.009 -6.294 13.757 1.00 86.88 129 LYS A C 1
ATOM 1039 O O . LYS A 1 129 ? -16.967 -6.031 14.474 1.00 86.88 129 LYS A O 1
ATOM 1044 N N . ARG A 1 130 ? -15.426 -7.494 13.743 1.00 88.12 130 ARG A N 1
ATOM 1045 C CA . ARG A 1 130 ? -15.773 -8.607 14.638 1.00 88.12 130 ARG A CA 1
ATOM 1046 C C . ARG A 1 130 ? -14.955 -8.616 15.937 1.00 88.12 130 ARG A C 1
ATOM 1048 O O . ARG A 1 130 ? -15.078 -9.562 16.704 1.00 88.12 130 ARG A O 1
ATOM 1055 N N . GLY A 1 131 ? -14.119 -7.604 16.186 1.00 84.88 131 GLY A N 1
ATOM 1056 C CA . GLY A 1 131 ? -13.282 -7.517 17.389 1.00 84.88 131 GLY A CA 1
ATOM 1057 C C . GLY A 1 131 ? -12.082 -8.473 17.404 1.00 84.88 131 GLY A C 1
ATOM 1058 O O . GLY A 1 131 ? -11.492 -8.705 18.457 1.00 84.88 131 GLY A O 1
ATOM 1059 N N . MET A 1 132 ? -11.697 -9.045 16.259 1.00 88.94 132 MET A N 1
ATOM 1060 C CA . MET A 1 132 ? -10.578 -9.988 16.179 1.00 88.94 132 MET A CA 1
ATOM 1061 C C . MET A 1 132 ? -9.238 -9.249 16.246 1.00 88.94 132 MET A C 1
ATOM 1063 O O . MET A 1 132 ? -8.849 -8.572 15.297 1.00 88.94 132 MET A O 1
ATOM 1067 N N . ARG A 1 133 ? -8.482 -9.435 17.336 1.00 87.31 133 ARG A N 1
ATOM 1068 C CA . ARG A 1 133 ? -7.161 -8.800 17.515 1.00 87.31 133 ARG A CA 1
ATOM 1069 C C . ARG A 1 133 ? -6.140 -9.213 16.447 1.00 87.31 133 ARG A C 1
ATOM 1071 O O . ARG A 1 133 ? -5.337 -8.395 16.013 1.00 87.31 133 ARG A O 1
ATOM 1078 N N . THR A 1 134 ? -6.201 -10.451 15.960 1.00 90.44 134 THR A N 1
ATOM 1079 C CA . THR A 1 134 ? -5.308 -10.940 14.893 1.00 90.44 134 THR A CA 1
ATOM 1080 C C . THR A 1 134 ? -5.494 -10.199 13.568 1.00 90.44 134 THR A C 1
ATOM 1082 O O . THR A 1 134 ? -4.566 -10.147 12.766 1.00 90.44 134 THR A O 1
ATOM 1085 N N . ALA A 1 135 ? -6.648 -9.558 13.349 1.00 91.62 135 ALA A N 1
ATOM 1086 C CA . ALA A 1 135 ? -6.904 -8.766 12.152 1.00 91.62 135 ALA A CA 1
ATOM 1087 C C . ALA A 1 135 ? -6.060 -7.483 12.087 1.00 91.62 135 ALA A C 1
ATOM 1089 O O . ALA A 1 135 ? -5.890 -6.930 11.005 1.00 91.62 135 ALA A O 1
ATOM 1090 N N . PHE A 1 136 ? -5.481 -7.020 13.201 1.00 90.62 136 PHE A N 1
ATOM 1091 C CA . PHE A 1 136 ? -4.581 -5.866 13.177 1.00 90.62 136 PHE A CA 1
ATOM 1092 C C . PHE A 1 136 ? -3.255 -6.166 12.471 1.00 90.62 136 PHE A C 1
ATOM 1094 O O . PHE A 1 136 ? -2.706 -5.263 11.851 1.00 90.62 136 PHE A O 1
ATOM 1101 N N . PHE A 1 137 ? -2.759 -7.408 12.497 1.00 93.88 137 PHE A N 1
ATOM 1102 C CA . PHE A 1 137 ? -1.492 -7.780 11.851 1.00 93.88 137 PHE A CA 1
ATOM 1103 C C . PHE A 1 137 ? -1.447 -7.448 10.345 1.00 93.88 137 PHE A C 1
ATOM 1105 O O . PHE A 1 137 ? -0.589 -6.664 9.933 1.00 93.88 137 PHE A O 1
ATOM 1112 N N . PRO A 1 138 ? -2.371 -7.954 9.504 1.00 94.00 138 PRO A N 1
ATOM 1113 C CA . PRO A 1 138 ? -2.374 -7.607 8.083 1.00 94.00 138 PRO A CA 1
ATOM 1114 C C . PRO A 1 138 ? -2.647 -6.115 7.838 1.00 94.00 138 PRO A C 1
ATOM 1116 O O . PRO A 1 138 ? -2.172 -5.579 6.843 1.00 94.00 138 PRO A O 1
ATOM 1119 N N . LEU A 1 139 ? -3.356 -5.415 8.734 1.00 93.50 139 LEU A N 1
ATOM 1120 C CA . LEU A 1 139 ? -3.581 -3.969 8.609 1.00 93.50 139 LEU A CA 1
ATOM 1121 C C . LEU A 1 139 ? -2.341 -3.133 8.928 1.00 93.50 139 LEU A C 1
ATOM 1123 O O . LEU A 1 139 ? -2.119 -2.111 8.284 1.00 93.50 139 LEU A O 1
ATOM 1127 N N . TRP A 1 140 ? -1.523 -3.567 9.886 1.00 94.25 140 TRP A N 1
ATOM 1128 C CA . TRP A 1 140 ? -0.206 -2.981 10.120 1.00 94.25 140 TRP A CA 1
ATOM 1129 C C . TRP A 1 140 ? 0.669 -3.121 8.888 1.00 94.25 140 TRP A C 1
ATOM 1131 O O . TRP A 1 140 ? 1.223 -2.131 8.416 1.00 94.25 140 TRP A O 1
ATOM 1141 N N . PHE A 1 141 ? 0.722 -4.330 8.328 1.00 95.19 141 PHE A N 1
ATOM 1142 C CA . PHE A 1 141 ? 1.464 -4.583 7.101 1.00 95.19 141 PHE A CA 1
ATOM 1143 C C . PHE A 1 141 ? 0.964 -3.711 5.944 1.00 95.19 141 PHE A C 1
ATOM 1145 O O . PHE A 1 141 ? 1.767 -3.105 5.243 1.00 95.19 141 PHE A O 1
ATOM 1152 N N . PHE A 1 142 ? -0.357 -3.570 5.802 1.00 95.81 142 PHE A N 1
ATOM 1153 C CA . PHE A 1 142 ? -0.963 -2.688 4.809 1.00 95.81 142 PHE A CA 1
ATOM 1154 C C . PHE A 1 142 ? -0.483 -1.241 4.950 1.00 95.81 142 PHE A C 1
ATOM 1156 O O . PHE A 1 142 ? 0.025 -0.646 4.004 1.00 95.81 142 PHE A O 1
ATOM 1163 N N . ALA A 1 143 ? -0.628 -0.679 6.150 1.00 95.31 143 ALA A N 1
ATOM 1164 C CA . ALA A 1 143 ? -0.340 0.724 6.399 1.00 95.31 143 ALA A CA 1
ATOM 1165 C C . ALA A 1 143 ? 1.161 1.037 6.252 1.00 95.31 143 ALA A C 1
ATOM 1167 O O . ALA A 1 143 ? 1.513 2.069 5.684 1.00 95.31 143 ALA A O 1
ATOM 1168 N N . ILE A 1 144 ? 2.038 0.128 6.695 1.00 95.56 144 ILE A N 1
ATOM 1169 C CA . ILE A 1 144 ? 3.489 0.233 6.483 1.00 95.56 144 ILE A CA 1
ATOM 1170 C C . ILE A 1 144 ? 3.817 0.137 4.990 1.00 95.56 144 ILE A C 1
ATOM 1172 O O . ILE A 1 144 ? 4.578 0.961 4.494 1.00 95.56 144 ILE A O 1
ATOM 1176 N N . GLY A 1 145 ? 3.223 -0.817 4.269 1.00 94.12 145 GLY A N 1
ATOM 1177 C CA . GLY A 1 145 ? 3.430 -0.991 2.830 1.00 94.12 145 GLY A CA 1
ATOM 1178 C C . GLY A 1 145 ? 3.069 0.259 2.026 1.00 94.12 145 GLY A C 1
ATOM 1179 O O . GLY A 1 145 ? 3.859 0.699 1.198 1.00 94.12 145 GLY A O 1
ATOM 1180 N N . MET A 1 146 ? 1.939 0.903 2.336 1.00 95.44 146 MET A N 1
ATOM 1181 C CA . MET A 1 146 ? 1.543 2.161 1.685 1.00 95.44 146 MET A CA 1
ATOM 1182 C C . MET A 1 146 ? 2.573 3.282 1.889 1.00 95.44 146 MET A C 1
ATOM 1184 O O . MET A 1 146 ? 2.882 4.019 0.954 1.00 95.44 146 MET A O 1
ATOM 1188 N N . VAL A 1 147 ? 3.115 3.414 3.104 1.00 95.94 147 VAL A N 1
ATOM 1189 C CA . VAL A 1 147 ? 4.164 4.404 3.398 1.00 95.94 147 VAL A CA 1
ATOM 1190 C C . VAL A 1 147 ? 5.479 4.029 2.718 1.00 95.94 147 VAL A C 1
ATOM 1192 O O . VAL A 1 147 ? 6.138 4.897 2.152 1.00 95.94 147 VAL A O 1
ATOM 1195 N N . GLY A 1 148 ? 5.842 2.746 2.725 1.00 94.56 148 GLY A N 1
ATOM 1196 C CA . GLY A 1 148 ? 7.015 2.230 2.025 1.00 94.56 148 GLY A CA 1
ATOM 1197 C C . GLY A 1 148 ? 6.975 2.562 0.537 1.00 94.56 148 GLY A C 1
ATOM 1198 O O . GLY A 1 148 ? 7.926 3.142 0.020 1.00 94.56 148 GLY A O 1
ATOM 1199 N N . ASN A 1 149 ? 5.845 2.309 -0.127 1.00 94.56 149 ASN A N 1
ATOM 1200 C CA . ASN A 1 149 ? 5.656 2.646 -1.537 1.00 94.56 149 ASN A CA 1
ATOM 1201 C C . ASN A 1 149 ? 5.778 4.159 -1.770 1.00 94.56 149 ASN A C 1
ATOM 1203 O O . ASN A 1 149 ? 6.492 4.596 -2.673 1.00 94.56 149 ASN A O 1
ATOM 1207 N N . ALA A 1 150 ? 5.160 4.978 -0.917 1.00 94.25 150 ALA A N 1
ATOM 1208 C CA . ALA A 1 150 ? 5.245 6.436 -1.013 1.00 94.25 150 ALA A CA 1
ATOM 1209 C C . ALA A 1 150 ? 6.675 6.985 -0.952 1.00 94.25 150 ALA A C 1
ATOM 1211 O O . ALA A 1 150 ? 6.940 8.045 -1.511 1.00 94.25 150 ALA A O 1
ATOM 1212 N N . LEU A 1 151 ? 7.592 6.274 -0.295 1.00 94.62 151 LEU A N 1
ATOM 1213 C CA . LEU A 1 151 ? 9.013 6.615 -0.274 1.00 94.62 151 LEU A CA 1
ATOM 1214 C C . LEU A 1 151 ? 9.764 5.992 -1.454 1.00 94.62 151 LEU A C 1
ATOM 1216 O O . LEU A 1 151 ? 10.588 6.650 -2.087 1.00 94.62 151 LEU A O 1
ATOM 1220 N N . TRP A 1 152 ? 9.468 4.735 -1.768 1.00 93.06 152 TRP A N 1
ATOM 1221 C CA . TRP A 1 152 ? 10.194 3.953 -2.759 1.00 93.06 152 TRP A CA 1
ATOM 1222 C C . TRP A 1 152 ? 10.041 4.505 -4.180 1.00 93.06 152 TRP A C 1
ATOM 1224 O O . TRP A 1 152 ? 11.043 4.701 -4.865 1.00 93.06 152 TRP A O 1
ATOM 1234 N N . HIS A 1 153 ? 8.823 4.829 -4.629 1.00 94.31 153 HIS A N 1
ATOM 1235 C CA . HIS A 1 153 ? 8.621 5.277 -6.016 1.00 94.31 153 HIS A CA 1
ATOM 1236 C C . HIS A 1 153 ? 9.271 6.633 -6.331 1.00 94.31 153 HIS A C 1
ATOM 1238 O O . HIS A 1 153 ? 9.901 6.734 -7.385 1.00 94.31 153 HIS A O 1
ATOM 1244 N N . PRO A 1 154 ? 9.199 7.664 -5.463 1.00 92.38 154 PRO A N 1
ATOM 1245 C CA . PRO A 1 154 ? 9.967 8.890 -5.670 1.00 92.38 154 PRO A CA 1
ATOM 1246 C C . PRO A 1 154 ? 11.474 8.648 -5.724 1.00 92.38 154 PRO A C 1
ATOM 1248 O O . PRO A 1 154 ? 12.137 9.193 -6.602 1.00 92.38 154 PRO A O 1
ATOM 1251 N N . LEU A 1 155 ? 12.017 7.795 -4.848 1.00 93.06 155 LEU A N 1
ATOM 1252 C CA . LEU A 1 155 ? 13.444 7.458 -4.867 1.00 93.06 155 LEU A CA 1
ATOM 1253 C C . LEU A 1 155 ? 13.849 6.779 -6.180 1.00 93.06 155 LEU A C 1
ATOM 1255 O O . LEU A 1 155 ? 14.850 7.164 -6.781 1.00 93.06 155 LEU A O 1
ATOM 1259 N N . LEU A 1 156 ? 13.050 5.827 -6.666 1.00 91.38 156 LEU A N 1
ATOM 1260 C CA . LEU A 1 156 ? 13.302 5.168 -7.948 1.00 91.38 156 LEU A CA 1
ATOM 1261 C C . LEU A 1 156 ? 13.157 6.120 -9.138 1.00 91.38 156 LEU A C 1
ATOM 1263 O O . LEU A 1 156 ? 13.946 6.055 -10.079 1.00 91.38 156 LEU A O 1
ATOM 1267 N N . SER A 1 157 ? 12.189 7.034 -9.098 1.00 92.25 157 SER A N 1
ATOM 1268 C CA . SER A 1 157 ? 12.032 8.066 -10.126 1.00 92.25 157 SER A CA 1
ATOM 1269 C C . SER A 1 157 ? 13.235 9.005 -10.178 1.00 92.25 157 SER A C 1
ATOM 1271 O O . SER A 1 157 ? 13.764 9.266 -11.258 1.00 92.25 157 SER A O 1
ATOM 1273 N N . LEU A 1 158 ? 13.725 9.446 -9.017 1.00 92.81 158 LEU A N 1
ATOM 1274 C CA . LEU A 1 158 ? 14.935 10.262 -8.925 1.00 92.81 158 LEU A CA 1
ATOM 1275 C C . LEU A 1 158 ? 16.165 9.503 -9.436 1.00 92.81 158 LEU A C 1
ATOM 1277 O O . LEU A 1 158 ? 16.944 10.060 -10.203 1.00 92.81 158 LEU A O 1
ATOM 1281 N N . ALA A 1 159 ? 16.318 8.228 -9.067 1.00 91.31 159 ALA A N 1
ATOM 1282 C CA . ALA A 1 159 ? 17.460 7.412 -9.474 1.00 91.31 159 ALA A CA 1
ATOM 1283 C C . ALA A 1 159 ? 17.464 7.073 -10.974 1.00 91.31 159 ALA A C 1
ATOM 1285 O O . ALA A 1 159 ? 18.527 6.921 -11.569 1.00 91.31 159 ALA A O 1
ATOM 1286 N N . THR A 1 160 ? 16.287 6.969 -11.594 1.00 89.56 160 THR A N 1
ATOM 1287 C CA . THR A 1 160 ? 16.142 6.697 -13.035 1.00 89.56 160 THR A CA 1
ATOM 1288 C C . THR A 1 160 ? 16.091 7.966 -13.891 1.00 89.56 160 THR A C 1
ATOM 1290 O O . THR A 1 160 ? 16.123 7.868 -15.116 1.00 89.56 160 THR A O 1
ATOM 1293 N N . GLY A 1 161 ? 16.026 9.154 -13.276 1.00 88.81 161 GLY A N 1
ATOM 1294 C CA . GLY A 1 161 ? 15.953 10.441 -13.979 1.00 88.81 161 GLY A CA 1
ATOM 1295 C C . GLY A 1 161 ? 14.654 10.646 -14.765 1.00 88.81 161 GLY A C 1
ATOM 1296 O O . GLY A 1 161 ? 14.610 11.463 -15.684 1.00 88.81 161 GLY A O 1
ATOM 1297 N N . GLY A 1 162 ? 13.600 9.897 -14.439 1.00 89.25 162 GLY A N 1
ATOM 1298 C CA . GLY A 1 162 ? 12.368 9.865 -15.216 1.00 89.25 162 GLY A CA 1
ATOM 1299 C C . GLY A 1 162 ? 11.190 9.302 -14.434 1.00 89.25 162 GLY A C 1
ATOM 1300 O O . GLY A 1 162 ? 11.270 9.029 -13.237 1.00 89.25 162 GLY A O 1
ATOM 1301 N N . TYR A 1 163 ? 10.057 9.142 -15.113 1.00 89.44 163 TYR A N 1
ATOM 1302 C CA . TYR A 1 163 ? 8.868 8.578 -14.487 1.00 89.44 163 TYR A CA 1
ATOM 1303 C C . TYR A 1 163 ? 9.070 7.089 -14.174 1.00 89.44 163 TYR A C 1
ATOM 1305 O O . TYR A 1 163 ? 9.317 6.278 -15.074 1.00 89.44 163 TYR A O 1
ATOM 1313 N N . PHE A 1 164 ? 8.900 6.730 -12.901 1.00 92.25 164 PHE A N 1
ATOM 1314 C CA . PHE A 1 164 ? 8.921 5.346 -12.447 1.00 92.25 164 PHE A CA 1
ATOM 1315 C C . PHE A 1 164 ? 7.492 4.845 -12.162 1.00 92.25 164 PHE A C 1
ATOM 1317 O O . PHE A 1 164 ? 6.707 5.593 -11.571 1.00 92.25 164 PHE A O 1
ATOM 1324 N N . PRO A 1 165 ? 7.135 3.606 -12.559 1.00 91.75 165 PRO A N 1
ATOM 1325 C CA . PRO A 1 165 ? 5.833 3.001 -12.269 1.00 91.75 165 PRO A CA 1
ATOM 1326 C C . PRO A 1 165 ? 5.390 3.197 -10.820 1.00 91.75 165 PRO A C 1
ATOM 1328 O O . PRO A 1 165 ? 6.160 2.875 -9.920 1.00 91.75 165 PRO A O 1
ATOM 1331 N N . GLY A 1 166 ? 4.182 3.718 -10.596 1.00 89.38 166 GLY A N 1
ATOM 1332 C CA . GLY A 1 166 ? 3.617 3.942 -9.258 1.00 89.38 166 GLY A CA 1
ATOM 1333 C C . GLY A 1 166 ? 3.903 5.320 -8.650 1.00 89.38 166 GLY A C 1
ATOM 1334 O O . GLY A 1 166 ? 3.375 5.626 -7.583 1.00 89.38 166 GLY A O 1
ATOM 1335 N N . LEU A 1 167 ? 4.700 6.174 -9.305 1.00 92.81 167 LEU A N 1
ATOM 1336 C CA . LEU A 1 167 ? 5.048 7.506 -8.795 1.00 92.81 167 LEU A CA 1
ATOM 1337 C C . LEU A 1 167 ? 3.841 8.436 -8.628 1.00 92.81 167 LEU A C 1
ATOM 1339 O O . LEU A 1 167 ? 3.849 9.277 -7.733 1.00 92.81 167 LEU A O 1
ATOM 1343 N N . PHE A 1 168 ? 2.826 8.334 -9.488 1.00 93.44 168 PHE A N 1
ATOM 1344 C CA . PHE A 1 168 ? 1.706 9.270 -9.441 1.00 93.44 168 PHE A CA 1
ATOM 1345 C C . PHE A 1 168 ? 0.777 8.972 -8.262 1.00 93.44 168 PHE A C 1
ATOM 1347 O O . PHE A 1 168 ? 0.370 9.882 -7.540 1.00 93.44 168 PHE A O 1
ATOM 1354 N N . THR A 1 169 ? 0.453 7.701 -8.034 1.00 93.56 169 THR A N 1
ATOM 1355 C CA . THR A 1 169 ? -0.424 7.293 -6.929 1.00 93.56 169 THR A CA 1
ATOM 1356 C C . THR A 1 169 ? 0.303 7.210 -5.586 1.00 93.56 169 THR A C 1
ATOM 1358 O O . THR A 1 169 ? -0.314 7.486 -4.555 1.00 93.56 169 THR A O 1
ATOM 1361 N N . SER A 1 170 ? 1.597 6.884 -5.542 1.00 92.50 170 SER A N 1
ATOM 1362 C CA . SER A 1 170 ? 2.273 6.584 -4.272 1.00 92.50 170 SER A CA 1
ATOM 1363 C C . SER A 1 170 ? 2.262 7.703 -3.215 1.00 92.50 170 SER A C 1
ATOM 1365 O O . SER A 1 170 ? 2.097 7.361 -2.042 1.00 92.50 170 SER A O 1
ATOM 1367 N N . PRO A 1 171 ? 2.329 9.017 -3.527 1.00 93.06 171 PRO A N 1
ATOM 1368 C CA . PRO A 1 171 ? 2.283 10.055 -2.495 1.00 93.06 171 PRO A CA 1
ATOM 1369 C C . PRO A 1 171 ? 0.937 10.078 -1.763 1.00 93.06 171 PRO A C 1
ATOM 1371 O O . PRO A 1 171 ? 0.875 10.200 -0.539 1.00 93.06 171 PRO A O 1
ATOM 1374 N N . PHE A 1 172 ? -0.154 9.897 -2.506 1.00 93.50 172 PHE A N 1
ATOM 1375 C CA . PHE A 1 172 ? -1.499 9.812 -1.945 1.00 93.50 172 PHE A CA 1
ATOM 1376 C C . PHE A 1 172 ? -1.677 8.534 -1.124 1.00 93.50 172 PHE A C 1
ATOM 1378 O O . PHE A 1 172 ? -2.264 8.579 -0.038 1.00 93.50 172 PHE A O 1
ATOM 1385 N N . ALA A 1 173 ? -1.116 7.414 -1.598 1.00 91.00 173 ALA A N 1
ATOM 1386 C CA . ALA A 1 173 ? -1.066 6.179 -0.829 1.00 91.00 173 ALA A CA 1
ATOM 1387 C C . ALA A 1 173 ? -0.331 6.403 0.505 1.00 91.00 173 ALA A C 1
ATOM 1389 O O . ALA A 1 173 ? -0.837 6.019 1.557 1.00 91.00 173 ALA A O 1
ATOM 1390 N N . GLY A 1 174 ? 0.790 7.127 0.495 1.00 91.75 174 GLY A N 1
ATOM 1391 C CA . GLY A 1 174 ? 1.544 7.486 1.696 1.00 91.75 174 GLY A CA 1
ATOM 1392 C C . GLY A 1 174 ? 0.744 8.302 2.702 1.00 91.75 174 GLY A C 1
ATOM 1393 O O . GLY A 1 174 ? 0.737 7.969 3.886 1.00 91.75 174 GLY A O 1
ATOM 1394 N N . ILE A 1 175 ? 0.014 9.325 2.246 1.00 93.69 175 ILE A N 1
ATOM 1395 C CA . ILE A 1 175 ? -0.851 10.137 3.119 1.00 93.69 175 ILE A CA 1
ATOM 1396 C C . ILE A 1 175 ? -1.889 9.245 3.812 1.00 93.69 175 ILE A C 1
ATOM 1398 O O . ILE A 1 175 ? -2.056 9.311 5.034 1.00 93.69 175 ILE A O 1
ATOM 1402 N N . ILE A 1 176 ? -2.554 8.368 3.055 1.00 92.88 176 ILE A N 1
ATOM 1403 C CA . ILE A 1 176 ? -3.536 7.430 3.611 1.00 92.88 176 ILE A CA 1
ATOM 1404 C C . ILE A 1 176 ? -2.858 6.435 4.565 1.00 92.88 176 ILE A C 1
ATOM 1406 O O . ILE A 1 176 ? -3.387 6.173 5.646 1.00 92.88 176 ILE A O 1
ATOM 1410 N N . GLY A 1 177 ? -1.672 5.937 4.213 1.00 92.44 177 GLY A N 1
ATOM 1411 C CA . GLY A 1 177 ? -0.854 5.053 5.039 1.00 92.44 177 GLY A CA 1
ATOM 1412 C C . GLY A 1 177 ? -0.518 5.674 6.394 1.00 92.44 177 GLY A C 1
ATOM 1413 O O . GLY A 1 177 ? -0.796 5.070 7.427 1.00 92.44 177 GLY A O 1
ATOM 1414 N N . VAL A 1 178 ? -0.035 6.920 6.426 1.00 94.06 178 VAL A N 1
ATOM 1415 C CA . VAL A 1 178 ? 0.256 7.658 7.672 1.00 94.06 178 VAL A CA 1
ATOM 1416 C C . VAL A 1 178 ? -1.006 7.850 8.517 1.00 94.06 178 VAL A C 1
ATOM 1418 O O . VAL A 1 178 ? -0.978 7.661 9.740 1.00 94.06 178 VAL A O 1
ATOM 1421 N N . MET A 1 179 ? -2.140 8.176 7.887 1.00 92.25 179 MET A N 1
ATOM 1422 C CA . MET A 1 179 ? -3.425 8.281 8.585 1.00 92.25 179 MET A CA 1
ATOM 1423 C C . MET A 1 179 ? -3.860 6.938 9.188 1.00 92.25 179 MET A C 1
ATOM 1425 O O . MET A 1 179 ? -4.380 6.912 10.308 1.00 92.25 179 MET A O 1
ATOM 1429 N N . LEU A 1 180 ? -3.657 5.830 8.470 1.00 91.25 180 LEU A N 1
ATOM 1430 C CA . LEU A 1 180 ? -3.966 4.480 8.941 1.00 91.25 180 LEU A CA 1
ATOM 1431 C C . LEU A 1 180 ? -3.033 4.051 10.072 1.00 91.25 180 LEU A C 1
ATOM 1433 O O . LEU A 1 180 ? -3.538 3.610 11.101 1.00 91.25 180 LEU A O 1
ATOM 1437 N N . LEU A 1 181 ? -1.719 4.257 9.947 1.00 92.62 181 LEU A N 1
ATOM 1438 C CA . LEU A 1 181 ? -0.743 3.982 11.009 1.00 92.62 181 LEU A CA 1
ATOM 1439 C C . LEU A 1 181 ? -1.104 4.731 12.289 1.00 92.62 181 LEU A C 1
ATOM 1441 O O . LEU A 1 181 ? -1.204 4.122 13.349 1.00 92.62 181 LEU A O 1
ATOM 1445 N N . SER A 1 182 ? -1.397 6.029 12.183 1.00 90.12 182 SER A N 1
ATOM 1446 C CA . SER A 1 182 ? -1.791 6.860 13.328 1.00 90.12 182 SER A CA 1
ATOM 1447 C C . SER A 1 182 ? -3.051 6.343 14.027 1.00 90.12 182 SER A C 1
ATOM 1449 O O . SER A 1 182 ? -3.218 6.517 15.234 1.00 90.12 182 SER A O 1
ATOM 1451 N N . ARG A 1 183 ? -3.975 5.731 13.275 1.00 87.69 183 ARG A N 1
ATOM 1452 C CA . ARG A 1 183 ? -5.188 5.120 13.833 1.00 87.69 183 ARG A CA 1
ATOM 1453 C C . ARG A 1 183 ? -4.908 3.759 14.446 1.00 87.69 183 ARG A C 1
ATOM 1455 O O . ARG A 1 183 ? -5.396 3.502 15.539 1.00 87.69 183 ARG A O 1
ATOM 1462 N N . LEU A 1 184 ? -4.146 2.912 13.763 1.00 88.50 184 LEU A N 1
ATOM 1463 C CA . LEU A 1 184 ? -3.775 1.593 14.263 1.00 88.50 184 LEU A CA 1
ATOM 1464 C C . LEU A 1 184 ? -3.014 1.721 15.581 1.00 88.50 184 LEU A C 1
ATOM 1466 O O . LEU A 1 184 ? -3.389 1.051 16.533 1.00 88.50 184 LEU A O 1
ATOM 1470 N N . TRP A 1 185 ? -2.078 2.673 15.680 1.00 88.69 185 TRP A N 1
ATOM 1471 C CA . TRP A 1 185 ? -1.335 2.948 16.914 1.00 88.69 185 TRP A CA 1
ATOM 1472 C C . TRP A 1 185 ? -2.268 3.218 18.097 1.00 88.69 185 TRP A C 1
ATOM 1474 O O . TRP A 1 185 ? -2.094 2.639 19.159 1.00 88.69 185 TRP A O 1
ATOM 1484 N N . LYS A 1 186 ? -3.312 4.032 17.893 1.00 85.75 186 LYS A N 1
ATOM 1485 C CA . LYS A 1 186 ? -4.317 4.335 18.927 1.00 85.75 186 LYS A CA 1
ATOM 1486 C C . LYS A 1 186 ? -5.209 3.144 19.272 1.00 85.75 186 LYS A C 1
ATOM 1488 O O . LYS A 1 186 ? -5.691 3.061 20.391 1.00 85.75 186 LYS A O 1
ATOM 1493 N N . LEU A 1 187 ? -5.484 2.263 18.311 1.00 81.19 187 LEU A N 1
ATOM 1494 C CA . LEU A 1 187 ? -6.358 1.101 18.506 1.00 81.19 187 LEU A CA 1
ATOM 1495 C C . LEU A 1 187 ? -5.640 -0.085 19.151 1.00 81.19 187 LEU A C 1
ATOM 1497 O O . LEU A 1 187 ? -6.299 -0.947 19.726 1.00 81.19 187 LEU A O 1
ATOM 1501 N N . THR A 1 188 ? -4.316 -0.145 19.037 1.00 82.81 188 THR A N 1
ATOM 1502 C CA . THR A 1 188 ? -3.497 -1.215 19.613 1.00 82.81 188 THR A CA 1
ATOM 1503 C C . THR A 1 188 ? -2.686 -0.766 20.821 1.00 82.81 188 THR A C 1
ATOM 1505 O O . THR A 1 188 ? -1.878 -1.554 21.300 1.00 82.81 188 THR A O 1
ATOM 1508 N N . ASP A 1 189 ? -2.856 0.473 21.293 1.00 79.50 189 ASP A N 1
ATOM 1509 C CA . ASP A 1 189 ? -2.167 0.971 22.482 1.00 79.50 189 ASP A CA 1
ATOM 1510 C C . ASP A 1 189 ? -2.651 0.202 23.728 1.00 79.50 189 ASP A C 1
ATOM 1512 O O . ASP A 1 189 ? -3.821 0.327 24.110 1.00 79.50 189 ASP A O 1
ATOM 1516 N N . PRO A 1 190 ? -1.786 -0.604 24.374 1.00 62.84 190 PRO A N 1
ATOM 1517 C CA . PRO A 1 190 ? -2.161 -1.358 25.565 1.00 62.84 190 PRO A CA 1
ATOM 1518 C C . PRO A 1 190 ? -2.486 -0.452 26.762 1.00 62.84 190 PRO A C 1
ATOM 1520 O O . PRO A 1 190 ? -3.147 -0.905 27.693 1.00 62.84 190 PRO A O 1
ATOM 1523 N N . ALA A 1 191 ? -2.076 0.824 26.748 1.00 59.41 191 ALA A N 1
ATOM 1524 C CA . ALA A 1 191 ? -2.363 1.778 27.821 1.00 59.41 191 ALA A CA 1
ATOM 1525 C C . ALA A 1 191 ? -3.849 2.184 27.916 1.00 59.41 191 ALA A C 1
ATOM 1527 O O . ALA A 1 191 ? -4.244 2.834 28.884 1.00 59.41 191 ALA A O 1
ATOM 1528 N N . LEU A 1 192 ? -4.675 1.808 26.933 1.00 53.84 192 LEU A N 1
ATOM 1529 C CA . LEU A 1 192 ? -6.122 2.051 26.923 1.00 53.84 192 LEU A CA 1
ATOM 1530 C C . LEU A 1 192 ? -6.948 0.881 27.479 1.00 53.84 192 LEU A C 1
ATOM 1532 O O . LEU A 1 192 ? -8.174 0.979 27.507 1.00 53.84 192 LEU A O 1
ATOM 1536 N N . GLU A 1 193 ? -6.316 -0.205 27.935 1.00 56.81 193 GLU A N 1
ATOM 1537 C CA . GLU A 1 193 ? -7.002 -1.245 28.708 1.00 56.81 193 GLU A CA 1
ATOM 1538 C C . GLU A 1 193 ? -7.423 -0.646 30.064 1.00 56.81 193 GLU A C 1
ATOM 1540 O O . GLU A 1 193 ? -6.559 -0.287 30.873 1.00 56.81 193 GLU A O 1
ATOM 1545 N N . PRO A 1 194 ? -8.732 -0.488 30.351 1.00 52.91 194 PRO A N 1
ATOM 1546 C CA . PRO A 1 194 ? -9.161 -0.049 31.665 1.00 52.91 194 PRO A CA 1
ATOM 1547 C C . PRO A 1 194 ? -8.682 -1.081 32.681 1.00 52.91 194 PRO A C 1
ATOM 1549 O O . PRO A 1 194 ? -8.981 -2.268 32.555 1.00 52.91 194 PRO A O 1
ATOM 1552 N N . ASN A 1 195 ? -7.938 -0.607 33.681 1.00 49.53 195 ASN A N 1
ATOM 1553 C CA . ASN A 1 195 ? -7.463 -1.361 34.836 1.00 49.53 195 ASN A CA 1
ATOM 1554 C C . ASN A 1 195 ? -8.660 -2.018 35.555 1.00 49.53 195 ASN A C 1
ATOM 1556 O O . ASN A 1 195 ? -9.232 -1.460 36.484 1.00 49.53 195 ASN A O 1
ATOM 1560 N N . THR A 1 196 ? -9.101 -3.169 35.053 1.00 53.50 196 THR A N 1
ATOM 1561 C CA . THR A 1 196 ? -10.267 -3.937 35.518 1.00 53.50 196 THR A CA 1
ATOM 1562 C C . THR A 1 196 ? -9.842 -5.349 35.903 1.00 53.50 196 THR A C 1
ATOM 1564 O O . THR A 1 196 ? -10.570 -6.316 35.706 1.00 53.50 196 THR A O 1
ATOM 1567 N N . ALA A 1 197 ? -8.639 -5.462 36.467 1.00 49.00 197 ALA A N 1
ATOM 1568 C CA . ALA A 1 197 ? -8.180 -6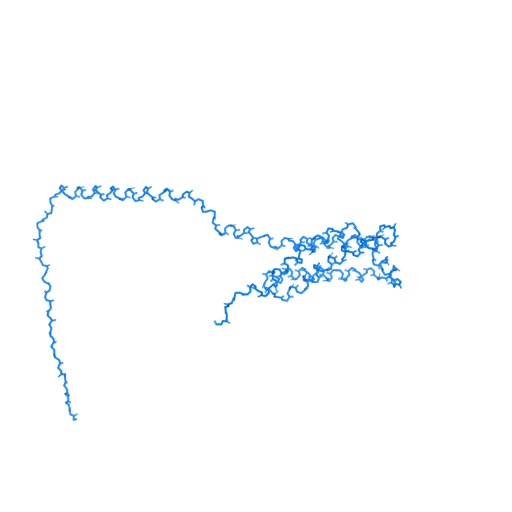.652 37.167 1.00 49.00 197 ALA A CA 1
ATOM 1569 C C . ALA A 1 197 ? -7.016 -6.301 38.109 1.00 49.00 197 ALA A C 1
ATOM 1571 O O . ALA A 1 197 ? 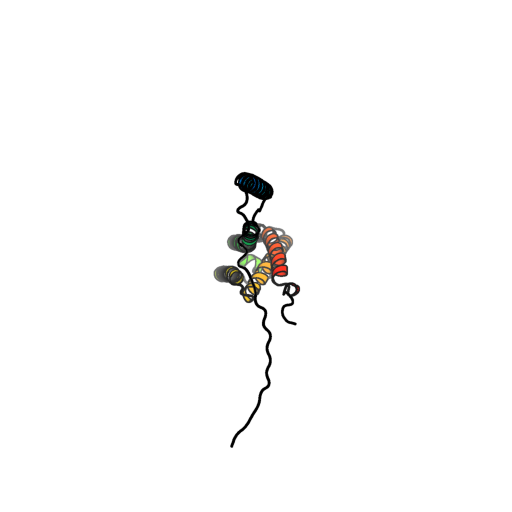-5.860 -6.599 37.808 1.00 49.00 197 ALA A O 1
ATOM 1572 N N . ARG A 1 198 ? -7.322 -5.664 39.244 1.00 39.91 198 ARG A N 1
ATOM 1573 C CA . ARG A 1 198 ? -6.605 -5.839 40.516 1.00 39.91 198 ARG A CA 1
ATOM 1574 C C . ARG A 1 198 ? -7.583 -5.710 41.668 1.00 39.91 198 ARG A C 1
ATOM 1576 O O . ARG A 1 198 ? -8.435 -4.799 41.591 1.00 39.91 198 ARG A O 1
#

Secondary structure (DSSP, 8-state):
--------------------PPPPPHHHHHHHHHHHHHHHHHHHHHHTTSTTS----HHHHHHHHHTTSSHHHHHHHHHHHHHHHHHHHTTHHHHHHHHTTPPPPPHHHHHHHHHHHHHHHHHHHHHHHTT-GGGHHHHHHHHHHHHHHHHHHHHHHHHHTS--TTTTTHHHHHHHHHHHHHHHHHHS-GGGS-----